Protein AF-A0A8J3M1W5-F1 (afdb_monomer)

Organism: NCBI:txid2708254

Structure (mmCIF, N/CA/C/O backbone):
data_AF-A0A8J3M1W5-F1
#
_entry.id   AF-A0A8J3M1W5-F1
#
loop_
_atom_site.group_PDB
_atom_site.id
_atom_site.type_symbol
_atom_site.label_atom_id
_atom_site.label_alt_id
_atom_site.label_comp_id
_atom_site.label_asym_id
_atom_site.label_entity_id
_atom_site.label_seq_id
_atom_site.pdbx_PDB_ins_code
_atom_site.Cartn_x
_atom_site.Cartn_y
_atom_site.Cartn_z
_atom_site.occupancy
_atom_site.B_iso_or_equiv
_atom_site.auth_seq_id
_atom_site.auth_comp_id
_atom_site.auth_asym_id
_atom_site.auth_atom_id
_atom_site.pdbx_PDB_model_num
ATOM 1 N N . MET A 1 1 ? 44.795 53.655 9.654 1.00 48.41 1 MET A N 1
ATOM 2 C CA . MET A 1 1 ? 44.807 53.900 11.111 1.00 48.41 1 MET A CA 1
ATOM 3 C C . MET A 1 1 ? 43.660 54.842 11.400 1.00 48.41 1 MET A C 1
ATOM 5 O O . MET A 1 1 ? 43.779 56.022 11.102 1.00 48.41 1 MET A O 1
ATOM 9 N N . THR A 1 2 ? 42.530 54.312 11.863 1.00 39.41 2 THR A N 1
ATOM 10 C CA . THR A 1 2 ? 41.327 55.122 12.085 1.00 39.41 2 THR A CA 1
ATOM 11 C C . THR A 1 2 ? 40.588 54.586 13.301 1.00 39.41 2 THR A C 1
ATOM 13 O O . THR A 1 2 ? 40.415 53.380 13.461 1.00 39.41 2 THR A O 1
ATOM 16 N N . SER A 1 3 ? 40.284 55.526 14.183 1.00 36.53 3 SER A N 1
ATOM 17 C CA . SER A 1 3 ? 40.051 55.392 15.613 1.00 36.53 3 SER A CA 1
ATOM 18 C C . SER A 1 3 ? 38.726 54.738 15.999 1.00 36.53 3 SER A C 1
ATOM 20 O O . SER A 1 3 ? 37.694 54.966 15.374 1.00 36.53 3 SER A O 1
ATOM 22 N N . ALA A 1 4 ? 38.760 53.994 17.108 1.00 42.44 4 ALA A N 1
ATOM 23 C CA . ALA A 1 4 ? 37.586 53.563 17.854 1.00 42.44 4 ALA A CA 1
ATOM 24 C C . ALA A 1 4 ? 37.016 54.739 18.666 1.00 42.44 4 ALA A C 1
ATOM 26 O O . ALA A 1 4 ? 37.694 55.283 19.540 1.00 42.44 4 ALA A O 1
ATOM 27 N N . THR A 1 5 ? 35.763 55.109 18.400 1.00 41.34 5 THR A N 1
ATOM 28 C CA . THR A 1 5 ? 35.029 56.123 19.167 1.00 41.34 5 THR A CA 1
ATOM 29 C C . THR A 1 5 ? 34.155 55.438 20.215 1.00 41.34 5 THR A C 1
ATOM 31 O O . THR A 1 5 ? 33.211 54.719 19.900 1.00 41.34 5 THR A O 1
ATOM 34 N N . LYS A 1 6 ? 34.504 55.667 21.480 1.00 41.91 6 LYS A N 1
ATOM 35 C CA . LYS A 1 6 ? 33.749 55.320 22.691 1.00 41.91 6 LYS A CA 1
ATOM 36 C C . LYS A 1 6 ? 32.951 56.551 23.132 1.00 41.91 6 LYS A C 1
ATOM 38 O O . LYS A 1 6 ? 33.488 57.640 22.967 1.00 41.91 6 LYS A O 1
ATOM 43 N N . LEU A 1 7 ? 31.764 56.353 23.732 1.00 37.25 7 LEU A N 1
ATOM 44 C CA . LEU A 1 7 ? 31.002 57.204 24.695 1.00 37.25 7 LEU A CA 1
ATOM 45 C C . LEU A 1 7 ? 29.480 57.164 24.384 1.00 37.25 7 LEU A C 1
ATOM 47 O O . LEU A 1 7 ? 29.110 56.944 23.237 1.00 37.25 7 LEU A O 1
ATOM 51 N N . PRO A 1 8 ? 28.576 57.484 25.332 1.00 43.03 8 PRO A N 1
ATOM 52 C CA . PRO A 1 8 ? 28.348 56.843 26.627 1.00 43.03 8 PRO A CA 1
ATOM 53 C C . PRO A 1 8 ? 26.846 56.567 26.897 1.00 43.03 8 PRO A C 1
ATOM 55 O O . PRO A 1 8 ? 25.957 56.885 26.111 1.00 43.03 8 PRO A O 1
ATOM 58 N N . SER A 1 9 ? 26.591 55.981 28.065 1.00 45.28 9 SER A N 1
ATOM 59 C CA . SER A 1 9 ? 25.298 55.674 28.680 1.00 45.28 9 SER A CA 1
ATOM 60 C C . SER A 1 9 ? 24.334 56.865 28.822 1.00 45.28 9 SER A C 1
ATOM 62 O O . SER A 1 9 ? 24.735 57.993 29.109 1.00 45.28 9 SER A O 1
ATOM 64 N N . ARG A 1 10 ? 23.025 56.577 28.750 1.00 38.00 10 ARG A N 1
ATOM 65 C CA . ARG A 1 10 ? 21.969 57.415 29.338 1.00 38.00 10 ARG A CA 1
ATOM 66 C C . ARG A 1 10 ? 21.102 56.592 30.285 1.00 38.00 10 ARG A C 1
ATOM 68 O O . ARG A 1 10 ? 20.275 55.792 29.869 1.00 38.00 10 ARG A O 1
ATOM 75 N N . VAL A 1 11 ? 21.332 56.838 31.569 1.00 45.31 11 VAL A N 1
ATOM 76 C CA . VAL A 1 11 ? 20.419 56.591 32.687 1.00 45.31 11 VAL A CA 1
ATOM 77 C C . VAL A 1 11 ? 19.507 57.811 32.812 1.00 45.31 11 VAL A C 1
ATOM 79 O O . VAL A 1 11 ? 19.981 58.929 32.637 1.00 45.31 11 VAL A O 1
ATOM 82 N N . THR A 1 12 ? 18.223 57.613 33.104 1.00 41.62 12 THR A N 1
ATOM 83 C CA . THR A 1 12 ? 17.282 58.587 33.706 1.00 41.62 12 THR A CA 1
ATOM 84 C C . THR A 1 12 ? 15.950 57.835 33.896 1.00 41.62 12 THR A C 1
ATOM 86 O O . THR A 1 12 ? 15.543 57.111 33.002 1.00 41.62 12 THR A O 1
ATOM 89 N N . ASN A 1 13 ? 15.195 57.863 34.994 1.00 33.69 13 ASN A N 1
ATOM 90 C CA . ASN A 1 13 ? 15.240 58.602 36.249 1.00 33.69 13 ASN A CA 1
ATOM 91 C C . ASN A 1 13 ? 14.454 57.790 37.297 1.00 33.69 13 ASN A C 1
ATOM 93 O O . ASN A 1 13 ? 13.237 57.662 37.174 1.00 33.69 13 ASN A O 1
ATOM 97 N N . LEU A 1 14 ? 15.117 57.286 38.340 1.00 37.56 14 LEU A N 1
ATOM 98 C CA . LEU A 1 14 ? 14.447 56.820 39.557 1.00 37.56 14 LEU A CA 1
ATOM 99 C C . LEU A 1 14 ? 14.303 58.018 40.495 1.00 37.56 14 LEU A C 1
ATOM 101 O O . LEU A 1 14 ? 15.291 58.565 40.986 1.00 37.56 14 LEU A O 1
ATOM 105 N N . ARG A 1 15 ? 13.062 58.465 40.695 1.00 37.94 15 ARG A N 1
ATOM 106 C CA . ARG A 1 15 ? 12.741 59.515 41.658 1.00 37.94 15 ARG A CA 1
ATOM 107 C C . ARG A 1 15 ? 12.630 58.929 43.066 1.00 37.94 15 ARG A C 1
ATOM 109 O O . ARG A 1 15 ? 11.764 58.108 43.329 1.00 37.94 15 ARG A O 1
ATOM 116 N N . ALA A 1 16 ? 13.486 59.491 43.918 1.00 36.69 16 ALA A N 1
ATOM 117 C CA . ALA A 1 16 ? 13.267 59.884 45.308 1.00 36.69 16 ALA A CA 1
ATOM 118 C C . ALA A 1 16 ? 13.130 58.794 46.388 1.00 36.69 16 ALA A C 1
ATOM 120 O O . ALA A 1 16 ? 12.058 58.263 46.660 1.00 36.69 16 ALA A O 1
ATOM 121 N N . LEU A 1 17 ? 14.255 58.616 47.092 1.00 36.38 17 LEU A N 1
ATOM 122 C CA . LEU A 1 17 ? 14.348 58.282 48.513 1.00 36.38 17 LEU A CA 1
ATOM 123 C C . LEU A 1 17 ? 13.489 59.233 49.366 1.00 36.38 17 LEU A C 1
ATOM 125 O O . LEU A 1 17 ? 13.599 60.453 49.235 1.00 36.38 17 LEU A O 1
ATOM 129 N N . GLY A 1 18 ? 12.751 58.667 50.318 1.00 34.72 18 GLY A N 1
ATOM 130 C CA . GLY A 1 18 ? 12.172 59.372 51.456 1.00 34.72 18 GLY A CA 1
ATOM 131 C C . GLY A 1 18 ? 12.320 58.536 52.728 1.00 34.72 18 GLY A C 1
ATOM 132 O O . GLY A 1 18 ? 11.666 57.512 52.858 1.00 34.72 18 GLY A O 1
ATOM 133 N N . ALA A 1 19 ? 13.198 59.012 53.616 1.00 37.38 19 ALA A N 1
ATOM 134 C CA . ALA A 1 19 ? 13.280 58.812 55.068 1.00 37.38 19 ALA A CA 1
ATOM 135 C C . ALA A 1 19 ? 13.323 57.388 55.674 1.00 37.38 19 ALA A C 1
ATOM 137 O O . ALA A 1 19 ? 12.377 56.609 55.665 1.00 37.38 19 ALA A O 1
ATOM 138 N N . THR A 1 20 ? 14.451 57.131 56.335 1.00 37.22 20 THR A N 1
ATOM 139 C CA . THR A 1 20 ? 14.741 56.038 57.264 1.00 37.22 20 THR A CA 1
ATOM 140 C C . THR A 1 20 ? 14.045 56.165 58.625 1.00 37.22 20 THR A C 1
ATOM 142 O O . THR A 1 20 ? 13.957 57.256 59.180 1.00 37.22 20 THR A O 1
ATOM 145 N N . ALA A 1 21 ? 13.792 54.983 59.198 1.00 36.50 21 ALA A N 1
ATOM 146 C CA . ALA A 1 21 ? 13.827 54.622 60.620 1.00 36.50 21 ALA A CA 1
ATOM 147 C C . ALA A 1 21 ? 12.593 54.914 61.494 1.00 36.50 21 ALA A C 1
ATOM 149 O O . ALA A 1 21 ? 12.471 55.945 62.145 1.00 36.50 21 ALA A O 1
ATOM 150 N N . GLY A 1 22 ? 11.769 53.874 61.630 1.00 33.75 22 GLY A N 1
ATOM 151 C CA . GLY A 1 22 ? 10.901 53.639 62.779 1.00 33.75 22 GLY A CA 1
ATOM 152 C C . GLY A 1 22 ? 10.684 52.135 62.933 1.00 33.75 22 GLY A C 1
ATOM 153 O O . GLY A 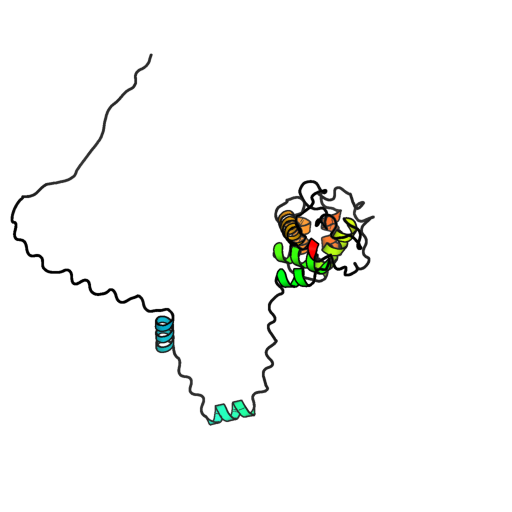1 22 ? 9.719 51.592 62.409 1.00 33.75 22 GLY A O 1
ATOM 154 N N . SER A 1 23 ? 11.625 51.441 63.573 1.00 44.50 23 SER A N 1
ATOM 155 C CA . SER A 1 23 ? 11.505 50.011 63.867 1.00 44.50 23 SER A CA 1
ATOM 156 C C . SER A 1 23 ? 10.495 49.784 64.989 1.00 44.50 23 SER A C 1
ATOM 158 O O . SER A 1 23 ? 10.731 50.236 66.104 1.00 44.50 23 SER A O 1
ATOM 160 N N . PHE A 1 24 ? 9.449 48.999 64.734 1.00 39.03 24 PHE A N 1
ATOM 161 C CA . PHE A 1 24 ? 8.885 48.096 65.735 1.00 39.03 24 PHE A CA 1
ATOM 162 C C . PHE A 1 24 ? 8.498 46.784 65.060 1.00 39.03 24 PHE A C 1
ATOM 164 O O . PHE A 1 24 ? 7.692 46.730 64.135 1.00 39.03 24 PHE A O 1
ATOM 171 N N . ILE A 1 25 ? 9.151 45.727 65.526 1.00 49.50 25 ILE A N 1
ATOM 172 C CA . ILE A 1 25 ? 8.875 44.340 65.191 1.00 49.50 25 ILE A CA 1
ATOM 173 C C . ILE A 1 25 ? 7.487 43.991 65.729 1.00 49.50 25 ILE A C 1
ATOM 175 O O . ILE A 1 25 ? 7.247 44.090 66.930 1.00 49.50 25 ILE A O 1
ATOM 179 N N . LEU A 1 26 ? 6.615 43.501 64.853 1.00 36.59 26 LEU A N 1
ATOM 180 C CA . LEU A 1 26 ? 5.549 42.580 65.228 1.00 36.59 26 LEU A CA 1
ATOM 181 C C . LE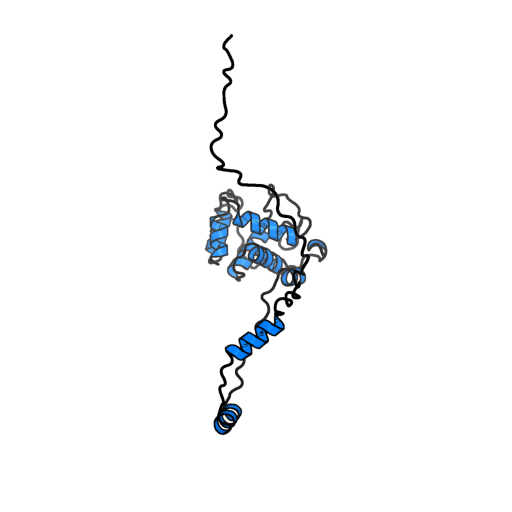U A 1 26 ? 5.470 41.495 64.154 1.00 36.59 26 LEU A C 1
ATOM 183 O O . LEU A 1 26 ? 4.819 41.629 63.122 1.00 36.59 26 LEU A O 1
ATOM 187 N N . LEU A 1 27 ? 6.214 40.419 64.414 1.00 47.16 27 LEU A N 1
ATOM 188 C CA . LEU A 1 27 ? 5.937 39.096 63.874 1.00 47.16 27 LEU A CA 1
ATOM 189 C C . LEU A 1 27 ? 4.511 38.716 64.299 1.00 47.16 27 LEU A C 1
ATOM 191 O O . LEU A 1 27 ? 4.272 38.406 65.463 1.00 47.16 27 LEU A O 1
ATOM 195 N N . GLY A 1 28 ? 3.568 38.770 63.362 1.00 38.44 28 GLY A N 1
ATOM 196 C CA . GLY A 1 28 ? 2.196 38.293 63.520 1.00 38.44 28 GLY A CA 1
ATOM 197 C C . GLY A 1 28 ? 1.849 37.459 62.296 1.00 38.44 28 GLY A C 1
ATOM 198 O O . GLY A 1 28 ? 1.937 37.951 61.177 1.00 38.44 28 GLY A O 1
ATOM 199 N N . GLY A 1 29 ? 1.583 36.172 62.512 1.00 39.62 29 GLY A N 1
ATOM 200 C CA . GLY A 1 29 ? 1.703 35.119 61.509 1.00 39.62 29 GLY A CA 1
ATOM 201 C C . GLY A 1 29 ? 0.920 35.347 60.220 1.00 39.62 29 GLY A C 1
ATOM 202 O O . GLY A 1 29 ? -0.273 35.640 60.232 1.00 39.62 29 GLY A O 1
ATOM 203 N N . ILE A 1 30 ? 1.581 35.079 59.095 1.00 45.09 30 ILE A N 1
ATOM 204 C CA . ILE A 1 30 ? 0.867 34.610 57.914 1.00 45.09 30 ILE A CA 1
ATOM 205 C C . ILE A 1 30 ? 0.291 33.261 58.334 1.00 45.09 30 ILE A C 1
ATOM 207 O O . ILE A 1 30 ? 1.024 32.279 58.458 1.00 45.09 30 ILE A O 1
ATOM 211 N N . ALA A 1 31 ? -1.008 33.224 58.625 1.00 44.81 31 ALA A N 1
ATOM 212 C CA . ALA A 1 31 ? -1.735 31.974 58.621 1.00 44.81 31 ALA A CA 1
ATOM 213 C C . ALA A 1 31 ? -1.544 31.393 57.217 1.00 44.81 31 ALA A C 1
ATOM 215 O O . ALA A 1 31 ? -2.158 31.852 56.254 1.00 44.81 31 ALA A O 1
ATOM 216 N N . MET A 1 32 ? -0.633 30.428 57.084 1.00 45.50 32 MET A N 1
ATOM 217 C CA . MET A 1 32 ? -0.686 29.495 55.974 1.00 45.50 32 MET A CA 1
ATOM 218 C C . MET A 1 32 ? -1.990 28.736 56.162 1.00 45.50 32 MET A C 1
ATOM 220 O O . MET A 1 32 ? -2.042 27.720 56.851 1.00 45.50 32 MET A O 1
ATOM 224 N N . TYR A 1 33 ? -3.073 29.284 55.613 1.00 53.97 33 TYR A N 1
ATOM 225 C CA . TYR A 1 33 ? -4.248 28.486 55.343 1.00 53.97 33 TYR A CA 1
ATOM 226 C C . TYR A 1 33 ? -3.743 27.307 54.512 1.00 53.97 33 TYR A C 1
ATOM 228 O O . TYR A 1 33 ? -3.038 27.551 53.525 1.00 53.97 33 TYR A O 1
ATOM 236 N N . PRO A 1 34 ? -4.011 26.048 54.901 1.00 49.22 34 PRO A N 1
ATOM 237 C CA . PRO A 1 34 ? -3.783 24.958 53.977 1.00 49.22 34 PRO A CA 1
ATOM 238 C C . PRO A 1 34 ? -4.573 25.327 52.727 1.00 49.22 34 PRO A C 1
ATOM 240 O O . PRO A 1 34 ? -5.797 25.460 52.785 1.00 49.22 34 PRO A O 1
ATOM 243 N N . LEU A 1 35 ? -3.869 25.596 51.624 1.00 54.06 35 LEU A N 1
ATOM 244 C CA . LEU A 1 35 ? -4.516 25.685 50.330 1.00 54.06 35 LEU A CA 1
ATOM 245 C C . LEU A 1 35 ? -5.161 24.312 50.178 1.00 54.06 35 LEU A C 1
ATOM 247 O O . LEU A 1 35 ? -4.443 23.312 50.090 1.00 54.06 35 LEU A O 1
ATOM 251 N N . ALA A 1 36 ? -6.489 24.250 50.306 1.00 67.12 36 ALA A N 1
ATOM 252 C CA . ALA A 1 36 ? -7.207 23.005 50.118 1.00 67.12 36 ALA A CA 1
ATOM 253 C C . ALA A 1 36 ? -6.722 22.428 48.789 1.00 67.12 36 ALA A C 1
ATOM 255 O O . ALA A 1 36 ? -6.594 23.169 47.806 1.00 67.12 36 ALA A O 1
ATOM 256 N N . ALA A 1 37 ? -6.350 21.145 48.793 1.00 70.00 37 ALA A N 1
ATOM 257 C CA . ALA A 1 37 ? -5.924 20.490 47.569 1.00 70.00 37 ALA A CA 1
ATOM 258 C C . ALA A 1 37 ? -6.988 20.769 46.495 1.00 70.00 37 ALA A C 1
ATOM 260 O O . ALA A 1 37 ? -8.181 20.740 46.821 1.00 70.00 37 ALA A O 1
ATOM 261 N N . PRO A 1 38 ? -6.591 21.102 45.252 1.00 69.56 38 PRO A N 1
ATOM 262 C CA . PRO A 1 38 ? -7.570 21.322 44.201 1.00 69.56 38 PRO A CA 1
ATOM 263 C C . PRO A 1 38 ? -8.473 20.085 44.128 1.00 69.56 38 PRO A C 1
ATOM 265 O O . PRO A 1 38 ? -7.952 18.969 44.250 1.00 69.56 38 PRO A O 1
ATOM 268 N N . PRO A 1 39 ? -9.798 20.268 43.973 1.00 76.62 39 PRO A N 1
ATOM 269 C CA . PRO A 1 39 ? -10.739 19.161 44.016 1.00 76.62 39 PRO A CA 1
ATOM 270 C C . PRO A 1 39 ? -10.286 18.094 43.028 1.00 76.62 39 PRO A C 1
ATOM 272 O O . PRO A 1 39 ? -9.901 18.392 41.893 1.00 76.62 39 PRO A O 1
ATOM 275 N N . SER A 1 40 ? -10.282 16.846 43.469 1.00 81.50 40 SER A N 1
ATOM 276 C CA . SER A 1 40 ? -9.928 15.713 42.635 1.00 81.50 40 SER A CA 1
ATOM 277 C C . SER A 1 40 ? -10.874 15.613 41.439 1.00 81.50 40 SER A C 1
ATOM 279 O O . SER A 1 40 ? -12.006 16.096 41.445 1.00 81.50 40 SER A O 1
ATOM 281 N N . LEU A 1 41 ? -10.441 14.912 40.395 1.00 68.25 41 LEU A N 1
ATOM 282 C CA . LEU A 1 41 ? -11.257 14.686 39.200 1.00 68.25 41 LEU A CA 1
ATOM 283 C C . LEU A 1 41 ? -12.564 13.927 39.521 1.00 68.25 41 LEU A C 1
ATOM 285 O O . LEU A 1 41 ? -13.531 13.995 38.770 1.00 68.25 41 LEU A O 1
ATOM 289 N N . ALA A 1 42 ? -12.612 13.181 40.629 1.00 79.62 42 ALA A N 1
ATOM 290 C CA . ALA A 1 42 ? -13.837 12.559 41.126 1.00 79.62 42 ALA A CA 1
ATOM 291 C C . ALA A 1 42 ? -14.788 13.589 41.755 1.00 79.62 42 ALA A C 1
ATOM 293 O O . ALA A 1 42 ? -15.970 13.586 41.428 1.00 79.62 42 ALA A O 1
ATOM 294 N N . GLU A 1 43 ? -14.269 14.500 42.578 1.00 82.25 43 GLU A N 1
ATOM 295 C CA . GLU A 1 43 ? -15.051 15.572 43.208 1.00 82.25 43 GLU A CA 1
ATOM 296 C C . GLU A 1 43 ? -15.580 16.563 42.168 1.00 82.25 43 GLU A C 1
ATOM 298 O O . GLU A 1 43 ? -16.770 16.855 42.159 1.00 82.25 43 GLU A O 1
ATOM 303 N N . GLN A 1 44 ? -14.750 16.970 41.203 1.00 77.06 44 GLN A N 1
ATOM 304 C CA . GLN A 1 44 ? -15.183 17.831 40.096 1.00 77.06 44 GLN A CA 1
ATOM 305 C C . GLN A 1 44 ? -16.292 17.181 39.256 1.00 77.06 44 GLN A C 1
ATOM 307 O O . GLN A 1 44 ? -17.217 17.858 38.816 1.00 77.06 44 GLN A O 1
ATOM 312 N N . ARG A 1 45 ? -16.230 15.859 39.039 1.00 72.56 45 ARG A N 1
ATOM 313 C CA . ARG A 1 45 ? -17.283 15.118 38.324 1.00 72.56 45 ARG A CA 1
ATOM 314 C C . ARG A 1 45 ? -18.559 14.992 39.141 1.00 72.56 45 ARG A C 1
ATOM 316 O O . ARG A 1 45 ? -19.632 15.107 38.563 1.00 72.56 45 ARG A O 1
ATOM 323 N N . ALA A 1 46 ? -18.453 14.752 40.445 1.00 81.19 46 ALA A N 1
ATOM 324 C CA . ALA A 1 46 ? -19.609 14.686 41.332 1.00 81.19 46 ALA A CA 1
ATOM 325 C C . ALA A 1 46 ? -20.315 16.045 41.421 1.00 81.19 46 ALA A C 1
ATOM 327 O O . ALA A 1 46 ? -21.538 16.103 41.356 1.00 81.19 46 ALA A O 1
ATOM 328 N N . GLU A 1 47 ? -19.553 17.135 41.489 1.00 83.25 47 GLU A N 1
ATOM 329 C CA . GLU A 1 47 ? -20.091 18.492 41.536 1.00 83.25 47 GLU A CA 1
ATOM 330 C C . GLU A 1 47 ? -20.686 18.926 40.194 1.00 83.25 47 GLU A C 1
ATOM 332 O O . GLU A 1 47 ? -21.791 19.458 40.159 1.00 83.25 47 GLU A O 1
ATOM 337 N N . TYR A 1 48 ? -20.030 18.605 39.076 1.00 76.25 48 TYR A N 1
ATOM 338 C CA . TYR A 1 48 ? -20.605 18.802 37.745 1.00 76.25 48 TYR A CA 1
ATOM 339 C C . TYR A 1 48 ? -21.892 17.983 37.565 1.00 76.25 48 TYR A C 1
ATOM 341 O O . TYR A 1 48 ? -22.901 18.500 37.092 1.00 76.25 48 TYR A O 1
ATOM 349 N N . ALA A 1 49 ? -21.898 16.717 37.987 1.00 79.19 49 ALA A N 1
ATOM 350 C CA . ALA A 1 49 ? -23.098 15.891 37.954 1.00 79.19 49 ALA A CA 1
ATOM 351 C C . ALA A 1 49 ? -24.201 16.472 38.844 1.00 79.19 49 ALA A C 1
ATOM 353 O O . ALA A 1 49 ? -25.337 16.506 38.409 1.00 79.19 49 ALA A O 1
ATOM 354 N N . ALA A 1 50 ? -23.897 16.986 40.035 1.00 81.62 50 ALA A N 1
ATOM 355 C CA . ALA A 1 50 ? -24.892 17.618 40.900 1.00 81.62 50 ALA A CA 1
ATOM 356 C C . ALA A 1 50 ? -25.432 18.937 40.319 1.00 81.62 50 ALA A C 1
ATOM 358 O O . ALA A 1 50 ? -26.616 19.231 40.452 1.00 81.62 50 ALA A O 1
ATOM 359 N N . GLN A 1 51 ? -24.577 19.725 39.664 1.00 82.38 51 GLN A N 1
ATOM 360 C CA . GLN A 1 51 ? -24.931 21.033 39.112 1.00 82.38 51 GLN A CA 1
ATOM 361 C C . GLN A 1 51 ? -25.719 20.938 37.798 1.00 82.38 51 GLN A C 1
ATOM 363 O O . GLN A 1 51 ? -26.560 21.794 37.527 1.00 82.38 51 GLN A O 1
ATOM 368 N N . TYR A 1 52 ? -25.455 19.911 36.988 1.00 80.06 52 TYR A N 1
ATOM 369 C CA . TYR A 1 52 ? -26.080 19.714 35.676 1.00 80.06 52 TYR A CA 1
ATOM 370 C C . TYR A 1 52 ? -26.940 18.448 35.598 1.00 80.06 52 TYR A C 1
ATOM 372 O O . TYR A 1 52 ? -27.407 18.101 34.510 1.00 80.06 52 TYR A O 1
ATOM 380 N N . ALA A 1 53 ? -27.169 17.760 36.722 1.00 78.00 53 ALA A N 1
ATOM 381 C CA . ALA A 1 53 ? -28.139 16.676 36.792 1.00 78.00 53 ALA A CA 1
ATOM 382 C C . ALA A 1 53 ? -29.503 17.225 36.397 1.00 78.00 53 ALA A C 1
ATOM 384 O O . ALA A 1 53 ? -30.025 18.170 36.987 1.00 78.00 53 ALA A O 1
ATOM 385 N N . GLN A 1 54 ? -30.074 16.611 35.372 1.00 74.38 54 GLN A N 1
ATOM 386 C CA . GLN A 1 54 ? -31.459 16.817 35.010 1.00 74.38 54 GLN A CA 1
ATOM 387 C C . GLN A 1 54 ? -32.222 15.590 35.476 1.00 74.38 54 GLN A C 1
ATOM 389 O O . GLN A 1 54 ? -31.974 14.480 35.001 1.00 74.38 54 GLN A O 1
ATOM 394 N N . ASP A 1 55 ? -33.146 15.797 36.407 1.00 71.94 55 ASP A N 1
ATOM 395 C CA . ASP A 1 55 ? -34.046 14.741 36.838 1.00 71.94 55 ASP A CA 1
ATOM 396 C C . ASP A 1 55 ? -35.159 14.580 35.803 1.00 71.94 55 ASP A C 1
ATOM 398 O O . ASP A 1 55 ? -36.011 15.451 35.618 1.00 71.94 55 ASP A O 1
ATOM 402 N N . PHE A 1 56 ? -35.152 13.437 35.122 1.00 66.56 56 PHE A N 1
ATOM 403 C CA . PHE A 1 56 ? -36.243 13.013 34.257 1.00 66.56 56 PHE A CA 1
ATOM 404 C C . PHE A 1 56 ? -36.927 11.796 34.877 1.00 66.56 56 PHE A C 1
ATOM 406 O O . PHE A 1 56 ? -36.465 10.661 34.757 1.00 66.56 56 PHE A O 1
ATOM 413 N N . ALA A 1 57 ? -38.041 12.035 35.566 1.00 72.00 57 ALA A N 1
ATOM 414 C CA . ALA A 1 57 ? -38.860 10.966 36.117 1.00 72.00 57 ALA A CA 1
ATOM 415 C C . ALA A 1 57 ? -39.794 10.417 35.030 1.00 72.00 57 ALA A C 1
ATOM 417 O O . ALA A 1 57 ? -40.776 11.058 34.654 1.00 72.00 57 ALA A O 1
ATOM 418 N N . VAL A 1 58 ? -39.510 9.209 34.541 1.00 68.88 58 VAL A N 1
ATOM 419 C CA . VAL A 1 58 ? -40.454 8.470 33.694 1.00 68.88 58 VAL A CA 1
ATOM 420 C C . VAL A 1 58 ? -41.573 7.937 34.594 1.00 68.88 58 VAL A C 1
ATOM 422 O O . VAL A 1 58 ? -41.280 7.176 35.519 1.00 68.88 58 VAL A O 1
ATOM 425 N N . PRO A 1 59 ? -42.853 8.278 34.354 1.00 80.88 59 PRO A N 1
ATOM 426 C CA . PRO A 1 59 ? -43.948 7.701 35.124 1.00 80.88 59 PRO A CA 1
ATOM 427 C C . PRO A 1 59 ? -43.901 6.172 35.040 1.00 80.88 59 PRO A C 1
ATOM 429 O O . PRO A 1 59 ? -43.720 5.627 33.951 1.00 80.88 59 PRO A O 1
ATOM 432 N N . ALA A 1 60 ? -44.106 5.471 36.157 1.00 72.31 60 ALA A N 1
ATOM 433 C CA . ALA A 1 60 ? -43.962 4.011 36.224 1.00 72.31 60 ALA A CA 1
ATOM 434 C C . ALA A 1 60 ? -44.784 3.262 35.153 1.00 72.31 60 ALA A C 1
ATOM 436 O O . ALA A 1 60 ? -44.332 2.252 34.621 1.00 72.31 60 ALA A O 1
ATOM 437 N N . ALA A 1 61 ? -45.944 3.801 34.763 1.00 69.94 61 ALA A N 1
ATOM 438 C CA . ALA A 1 61 ? -46.763 3.275 33.671 1.00 69.94 61 ALA A CA 1
ATOM 439 C C . ALA A 1 61 ? -46.077 3.359 32.291 1.00 69.94 61 ALA A C 1
ATOM 441 O O . ALA A 1 61 ? -46.190 2.435 31.490 1.00 69.94 61 ALA A O 1
ATOM 442 N N . HIS A 1 62 ? -45.320 4.427 32.023 1.00 62.94 62 HIS A N 1
ATOM 443 C CA . HIS A 1 62 ? -44.549 4.591 30.787 1.00 62.94 62 HIS A CA 1
ATOM 444 C C . HIS A 1 62 ? -43.276 3.739 30.800 1.00 62.94 62 HIS A C 1
ATOM 446 O O . HIS A 1 62 ? -42.920 3.180 29.768 1.00 62.94 62 HIS A O 1
ATOM 452 N N . ALA A 1 63 ? -42.629 3.570 31.959 1.00 64.12 63 ALA A N 1
ATOM 453 C CA . ALA A 1 63 ? -41.491 2.661 32.108 1.00 64.12 63 ALA A CA 1
ATOM 454 C C . ALA A 1 63 ? -41.909 1.190 31.921 1.00 64.12 63 ALA A C 1
ATOM 456 O O . ALA A 1 63 ? -41.228 0.442 31.226 1.00 64.12 63 ALA A O 1
ATOM 457 N N . ALA A 1 64 ? -43.064 0.793 32.467 1.00 64.88 64 ALA A N 1
ATOM 458 C CA . ALA A 1 64 ? -43.639 -0.538 32.275 1.00 64.88 64 ALA A CA 1
ATOM 459 C C . ALA A 1 64 ? -44.084 -0.774 30.818 1.00 64.88 64 ALA A C 1
ATOM 461 O O . ALA A 1 64 ? -43.798 -1.824 30.249 1.00 64.88 64 ALA A O 1
ATOM 462 N N . SER A 1 65 ? -44.711 0.227 30.189 1.00 63.38 65 SER A N 1
ATOM 463 C CA . SER A 1 65 ? -45.063 0.224 28.760 1.00 63.38 65 SER A CA 1
ATOM 464 C C . SER A 1 65 ? -43.828 0.112 27.860 1.00 63.38 65 SER A C 1
ATOM 466 O O . SER A 1 65 ? -43.827 -0.655 26.898 1.00 63.38 65 SER A O 1
ATOM 468 N N . ALA A 1 66 ? -42.762 0.856 28.168 1.00 59.97 66 ALA A N 1
ATOM 469 C CA . ALA A 1 66 ? -41.504 0.802 27.436 1.00 59.97 66 ALA A CA 1
ATOM 470 C C . ALA A 1 66 ? -40.815 -0.555 27.628 1.00 59.97 66 ALA A C 1
ATOM 472 O O . ALA A 1 66 ? -40.443 -1.176 26.642 1.00 59.97 66 ALA A O 1
ATOM 473 N N . ALA A 1 67 ? -40.716 -1.080 28.850 1.00 59.66 67 ALA A N 1
ATOM 474 C CA . ALA A 1 67 ? -40.124 -2.396 29.099 1.00 59.66 67 ALA A CA 1
ATOM 475 C C . ALA A 1 67 ? -40.884 -3.538 28.395 1.00 59.66 67 ALA A C 1
ATOM 477 O O . ALA A 1 67 ? -40.262 -4.496 27.947 1.00 59.66 67 ALA A O 1
ATOM 478 N N . ALA A 1 68 ? -42.208 -3.415 28.246 1.00 61.66 68 ALA A N 1
ATOM 479 C CA . ALA A 1 68 ? -43.039 -4.391 27.541 1.00 61.66 68 ALA A CA 1
ATOM 480 C C . ALA A 1 68 ? -43.004 -4.258 26.003 1.00 61.66 68 ALA A C 1
ATOM 482 O O . ALA A 1 68 ? -43.352 -5.211 25.310 1.00 61.66 68 ALA A O 1
ATOM 483 N N . THR A 1 69 ? -42.589 -3.101 25.469 1.00 57.97 69 THR A N 1
ATOM 484 C CA . THR A 1 69 ? -42.683 -2.773 24.027 1.00 57.97 69 THR A CA 1
ATOM 485 C C . THR A 1 69 ? -41.335 -2.419 23.393 1.00 57.97 69 THR A C 1
ATOM 487 O O . THR A 1 69 ? -41.280 -2.130 22.204 1.00 57.97 69 THR A O 1
ATOM 490 N N . THR A 1 70 ? -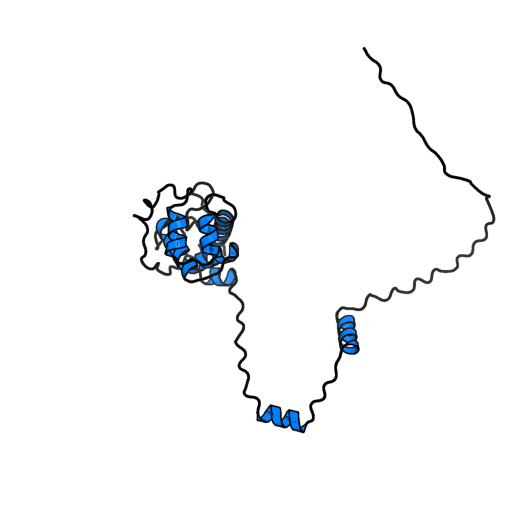40.229 -2.425 24.142 1.00 52.09 70 THR A N 1
ATOM 491 C CA . THR A 1 70 ? -38.903 -2.124 23.585 1.00 52.09 70 THR A CA 1
ATOM 492 C C . THR A 1 70 ? -38.380 -3.370 22.872 1.00 52.09 70 THR A C 1
ATOM 494 O O . THR A 1 70 ? -37.983 -4.318 23.555 1.00 52.09 70 THR A O 1
ATOM 497 N N . PRO A 1 71 ? -38.348 -3.422 21.524 1.00 61.53 71 PRO A N 1
ATOM 498 C CA . PRO A 1 71 ? -37.555 -4.441 20.857 1.00 61.53 71 PRO A CA 1
ATOM 499 C C . PRO A 1 71 ? -36.108 -4.264 21.315 1.00 61.53 71 PRO A C 1
ATOM 501 O O . PRO A 1 71 ? -35.631 -3.134 21.435 1.00 61.53 71 PRO A O 1
ATOM 504 N N . ALA A 1 72 ? -35.411 -5.364 21.596 1.00 66.69 72 ALA A N 1
ATOM 505 C CA . ALA A 1 72 ? -33.989 -5.304 21.891 1.00 66.69 72 ALA A CA 1
ATOM 506 C C . ALA A 1 72 ? -33.294 -4.562 20.740 1.00 66.69 72 ALA A C 1
ATOM 508 O O . ALA A 1 72 ? -33.234 -5.066 19.619 1.00 66.69 72 ALA A O 1
ATOM 509 N N . ILE A 1 73 ? -32.816 -3.342 20.996 1.00 64.12 73 ILE A N 1
ATOM 510 C CA . ILE A 1 73 ? -31.994 -2.629 20.025 1.00 64.12 73 ILE A CA 1
ATOM 511 C C . ILE A 1 73 ? -30.679 -3.397 19.973 1.00 64.12 73 ILE A C 1
ATOM 513 O O . ILE A 1 73 ? -29.847 -3.277 20.875 1.00 64.12 73 ILE A O 1
ATOM 517 N N . ALA A 1 74 ? -30.514 -4.212 18.933 1.00 62.34 74 ALA A N 1
ATOM 518 C CA . ALA A 1 74 ? -29.220 -4.752 18.569 1.00 62.34 74 ALA A CA 1
ATOM 519 C C . ALA A 1 74 ? -28.333 -3.554 18.227 1.00 62.34 74 ALA A C 1
ATOM 521 O O . ALA A 1 74 ? -28.509 -2.904 17.199 1.00 62.34 74 ALA A O 1
ATOM 522 N N . ARG A 1 75 ? -27.435 -3.195 19.144 1.00 62.59 75 ARG A N 1
ATOM 523 C CA . ARG A 1 75 ? -26.337 -2.303 18.794 1.00 62.59 75 ARG A CA 1
ATOM 524 C C . ARG A 1 75 ? -25.331 -3.132 18.024 1.00 62.59 75 ARG A C 1
ATOM 526 O O . ARG A 1 75 ? -24.969 -4.215 18.485 1.00 62.59 75 ARG A O 1
ATOM 533 N N . ASP A 1 76 ? -24.890 -2.617 16.885 1.00 67.31 76 ASP A N 1
ATOM 534 C CA . ASP A 1 76 ? -23.789 -3.230 16.161 1.00 67.31 76 ASP A CA 1
ATOM 535 C C . ASP A 1 76 ? -22.598 -3.379 17.107 1.00 67.31 76 ASP A C 1
ATOM 537 O O . ASP A 1 76 ? -22.279 -2.483 17.900 1.00 67.31 76 ASP A O 1
ATOM 541 N N . ALA A 1 77 ? -21.963 -4.546 17.062 1.00 58.94 77 ALA A N 1
ATOM 542 C CA . ALA A 1 77 ? -20.738 -4.762 17.800 1.00 58.94 77 ALA A CA 1
ATOM 543 C C . ALA A 1 77 ? -19.668 -3.827 17.221 1.00 58.94 77 ALA A C 1
ATOM 545 O O . ALA A 1 77 ? -19.195 -4.021 16.102 1.00 58.94 77 ALA A O 1
ATOM 546 N N . PHE A 1 78 ? -19.276 -2.807 17.982 1.00 49.25 78 PHE A N 1
ATOM 547 C CA . PHE A 1 78 ? -18.093 -2.021 17.659 1.00 49.25 78 PHE A CA 1
ATOM 548 C C . PHE A 1 78 ? -16.861 -2.882 17.955 1.00 49.25 78 PHE A C 1
ATOM 550 O O . PHE A 1 78 ? -16.438 -3.013 19.103 1.00 49.25 78 PHE A O 1
ATOM 557 N N . GLY A 1 79 ? -16.314 -3.521 16.922 1.00 58.81 79 GLY A N 1
ATOM 558 C CA . GLY A 1 79 ? -14.989 -4.132 16.986 1.00 58.81 79 GLY A CA 1
ATOM 559 C C . GLY A 1 79 ? -13.909 -3.050 16.989 1.00 58.81 79 GLY A C 1
ATOM 560 O O . GLY A 1 79 ? -14.065 -2.016 16.338 1.00 58.81 79 GLY A O 1
ATOM 561 N N . SER A 1 80 ? -12.804 -3.269 17.707 1.00 67.44 80 SER A N 1
ATOM 562 C CA . SER A 1 80 ? -11.635 -2.397 17.566 1.00 67.44 80 SER A CA 1
ATOM 563 C C . SER A 1 80 ? -11.145 -2.453 16.122 1.00 67.44 80 SER A C 1
ATOM 565 O O . SER A 1 80 ? -10.932 -3.552 15.601 1.00 67.44 80 SER A O 1
ATOM 567 N N . THR A 1 81 ? -10.918 -1.299 15.492 1.00 71.50 81 THR A N 1
ATOM 568 C CA . THR A 1 81 ? -10.199 -1.248 14.215 1.00 71.50 81 THR A CA 1
ATOM 569 C C . THR A 1 81 ? -8.879 -2.011 14.368 1.00 71.50 81 THR A C 1
ATOM 571 O O . THR A 1 81 ? -8.143 -1.717 15.315 1.00 71.50 81 THR A O 1
ATOM 574 N N . PRO A 1 82 ? -8.579 -2.992 13.496 1.00 81.50 82 PRO A N 1
ATOM 575 C CA . PRO A 1 82 ? -7.328 -3.736 13.555 1.00 81.50 82 PRO A CA 1
ATOM 576 C C . PRO A 1 82 ? -6.123 -2.794 13.627 1.00 81.50 82 PRO A C 1
ATOM 578 O O . PRO A 1 82 ? -5.966 -1.901 12.794 1.00 81.50 82 PRO A O 1
ATOM 581 N N . GLY A 1 83 ? -5.298 -2.980 14.656 1.00 89.12 83 GLY A N 1
ATOM 582 C CA . GLY A 1 83 ? -4.049 -2.245 14.832 1.00 89.12 83 GLY A CA 1
ATOM 583 C C . GLY A 1 83 ? -2.865 -2.993 14.218 1.00 89.12 83 GLY A C 1
ATOM 584 O O . GLY A 1 83 ? -3.031 -4.102 13.704 1.00 89.12 83 GLY A O 1
ATOM 585 N N . PRO A 1 84 ? -1.643 -2.441 14.322 1.00 94.44 84 PRO A N 1
ATOM 586 C CA . PRO A 1 84 ? -0.461 -3.087 13.770 1.00 94.44 84 PRO A CA 1
ATOM 587 C C . PRO A 1 84 ? -0.248 -4.515 14.276 1.00 94.44 84 PRO A C 1
ATOM 589 O O . PRO A 1 84 ? 0.015 -5.414 13.486 1.00 94.44 84 PRO A O 1
ATOM 592 N N . GLU A 1 85 ? -0.447 -4.747 15.575 1.00 94.62 85 GLU A N 1
ATOM 593 C CA . GLU A 1 85 ? -0.283 -6.073 16.184 1.00 94.62 85 GLU A CA 1
ATOM 594 C C . GLU A 1 85 ? -1.255 -7.112 15.607 1.00 94.62 85 GLU A C 1
ATOM 596 O O . GLU A 1 85 ? -0.899 -8.278 15.478 1.00 94.62 85 GLU A O 1
ATOM 601 N N . THR A 1 86 ? -2.462 -6.701 15.196 1.00 94.81 86 THR A N 1
ATOM 602 C CA . THR A 1 86 ? -3.426 -7.600 14.545 1.00 94.81 86 THR A CA 1
ATOM 603 C C . THR A 1 86 ? -2.906 -8.078 13.192 1.00 94.81 86 THR A C 1
ATOM 605 O O . THR A 1 86 ? -2.998 -9.262 12.880 1.00 94.81 86 THR A O 1
ATOM 608 N N . PHE A 1 87 ? -2.330 -7.176 12.395 1.00 96.19 87 PHE A N 1
ATOM 609 C CA . PHE A 1 87 ? -1.774 -7.523 11.088 1.00 96.19 87 PHE A CA 1
ATOM 610 C C . PHE A 1 87 ? -0.460 -8.303 11.207 1.00 96.19 87 PHE A C 1
ATOM 612 O O . PHE A 1 87 ? -0.258 -9.274 10.484 1.00 96.19 87 PHE A O 1
ATOM 619 N N . ILE A 1 88 ? 0.396 -7.951 12.169 1.00 96.50 88 ILE A N 1
ATOM 620 C CA . ILE A 1 88 ? 1.622 -8.705 12.466 1.00 96.50 88 ILE A CA 1
ATOM 621 C C . ILE A 1 88 ? 1.286 -10.138 12.897 1.00 96.50 88 ILE A C 1
ATOM 623 O O . ILE A 1 88 ? 1.920 -11.078 12.427 1.00 96.50 88 ILE A O 1
ATOM 627 N N . ALA A 1 89 ? 0.267 -10.322 13.743 1.00 94.81 89 ALA A N 1
ATOM 628 C CA . ALA A 1 89 ? -0.187 -11.647 14.157 1.00 94.81 89 ALA A CA 1
ATOM 629 C C . ALA A 1 89 ? -0.783 -12.467 12.997 1.00 94.81 89 ALA A C 1
ATOM 631 O O . ALA A 1 89 ? -0.654 -13.690 12.997 1.00 94.81 89 ALA A O 1
ATOM 632 N N . GLY A 1 90 ? -1.416 -11.813 12.013 1.00 95.69 90 GLY A N 1
ATOM 633 C CA . GLY A 1 90 ? -1.886 -12.462 10.782 1.00 95.69 90 GLY A CA 1
ATOM 634 C C . GLY A 1 90 ? -0.734 -12.937 9.891 1.00 95.69 90 GLY A C 1
ATOM 635 O O . GLY A 1 90 ? -0.757 -14.052 9.372 1.00 95.69 90 GLY A O 1
ATOM 636 N N . GLY A 1 91 ? 0.322 -12.128 9.779 1.00 96.06 91 GLY A N 1
ATOM 637 C CA . GLY A 1 91 ? 1.616 -12.568 9.262 1.00 96.06 91 GLY A CA 1
ATOM 638 C C . GLY A 1 91 ? 1.680 -12.813 7.749 1.00 96.06 91 GLY A C 1
ATOM 639 O O . GLY A 1 91 ? 2.643 -13.420 7.273 1.00 96.06 91 GLY A O 1
ATOM 640 N N . THR A 1 92 ? 0.686 -12.363 6.978 1.00 97.38 92 THR A N 1
ATOM 641 C CA . THR A 1 92 ? 0.617 -12.576 5.520 1.00 97.38 92 THR A CA 1
ATOM 642 C C . THR A 1 92 ? 1.107 -11.376 4.706 1.00 97.38 92 THR A C 1
ATOM 644 O O . THR A 1 92 ? 1.204 -10.254 5.208 1.00 97.38 92 THR A O 1
ATOM 647 N N . ASN A 1 93 ? 1.358 -11.582 3.412 1.00 97.00 93 ASN A N 1
ATOM 648 C CA . ASN A 1 93 ? 1.575 -10.507 2.435 1.00 9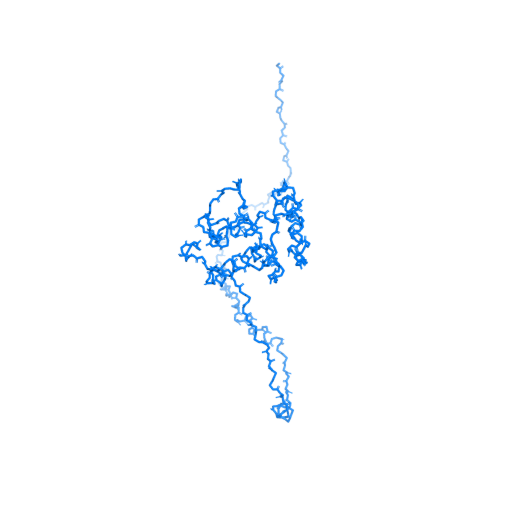7.00 93 ASN A CA 1
ATOM 649 C C . ASN A 1 93 ? 0.411 -9.501 2.387 1.00 97.00 93 ASN A C 1
ATOM 651 O O . ASN A 1 93 ? 0.632 -8.294 2.269 1.00 97.00 93 ASN A O 1
ATOM 655 N N . HIS A 1 94 ? -0.829 -9.977 2.521 1.00 97.69 94 HIS A N 1
ATOM 656 C CA . HIS A 1 94 ? -2.001 -9.106 2.610 1.00 97.69 94 HIS A CA 1
ATOM 657 C C . HIS A 1 94 ? -1.992 -8.286 3.900 1.00 97.69 94 HIS A C 1
ATOM 659 O O . HIS A 1 94 ? -2.331 -7.107 3.871 1.00 97.69 94 HIS A O 1
ATOM 665 N N . ASP A 1 95 ? -1.586 -8.864 5.027 1.00 98.00 95 ASP A N 1
ATOM 666 C CA . ASP A 1 95 ? -1.497 -8.126 6.289 1.00 98.00 95 ASP A CA 1
ATOM 667 C C . ASP A 1 95 ? -0.355 -7.106 6.279 1.00 98.00 95 ASP A C 1
ATOM 669 O O . ASP A 1 95 ? -0.526 -5.988 6.764 1.00 98.00 95 ASP A O 1
ATOM 673 N N . TRP A 1 96 ? 0.763 -7.423 5.622 1.00 97.81 96 TRP A N 1
ATOM 674 C CA . TRP A 1 96 ? 1.819 -6.448 5.360 1.00 97.81 96 TRP A CA 1
ATOM 675 C C . TRP A 1 96 ? 1.319 -5.270 4.514 1.00 97.81 96 TRP A C 1
ATOM 677 O O . TRP A 1 96 ? 1.575 -4.112 4.844 1.00 97.81 96 TRP A O 1
ATOM 687 N N . ALA A 1 97 ? 0.542 -5.538 3.459 1.00 98.00 97 ALA A N 1
ATOM 688 C CA . ALA A 1 97 ? -0.065 -4.482 2.653 1.00 98.00 97 ALA A CA 1
ATOM 689 C C . ALA A 1 97 ? -0.987 -3.580 3.493 1.00 98.00 97 ALA A C 1
ATOM 691 O O . ALA A 1 97 ? -0.932 -2.355 3.380 1.00 98.00 97 ALA A O 1
ATOM 692 N N . LYS A 1 98 ? -1.785 -4.169 4.392 1.00 98.50 98 LYS A N 1
ATOM 693 C CA . LYS A 1 98 ? -2.636 -3.416 5.327 1.00 98.50 98 LYS A CA 1
ATOM 694 C C . LYS A 1 98 ? -1.816 -2.578 6.312 1.00 98.50 98 LYS A C 1
ATOM 696 O O . LYS A 1 98 ? -2.228 -1.462 6.609 1.00 98.50 98 LYS A O 1
ATOM 701 N N . LEU A 1 99 ? -0.653 -3.053 6.773 1.00 97.81 99 LEU A N 1
ATOM 702 C CA . LEU A 1 99 ? 0.262 -2.256 7.605 1.00 97.81 99 LEU A CA 1
ATOM 703 C C . LEU A 1 99 ? 0.783 -1.022 6.872 1.00 97.81 99 LEU A C 1
ATOM 705 O O . LEU A 1 99 ? 0.804 0.056 7.458 1.00 97.81 99 LEU A O 1
ATOM 709 N N . VAL A 1 100 ? 1.169 -1.155 5.599 1.00 97.81 100 VAL A N 1
ATOM 710 C CA . VAL A 1 100 ? 1.601 -0.003 4.790 1.00 97.81 100 VAL A CA 1
ATOM 711 C C . VAL A 1 100 ? 0.488 1.041 4.710 1.00 97.81 100 VAL A C 1
ATOM 713 O O . VAL A 1 100 ? 0.737 2.215 4.976 1.00 97.81 100 VAL A O 1
ATOM 716 N N . LEU A 1 101 ? -0.742 0.617 4.401 1.00 98.44 101 LEU A N 1
ATOM 717 C CA . LEU A 1 101 ? -1.906 1.509 4.329 1.00 98.44 101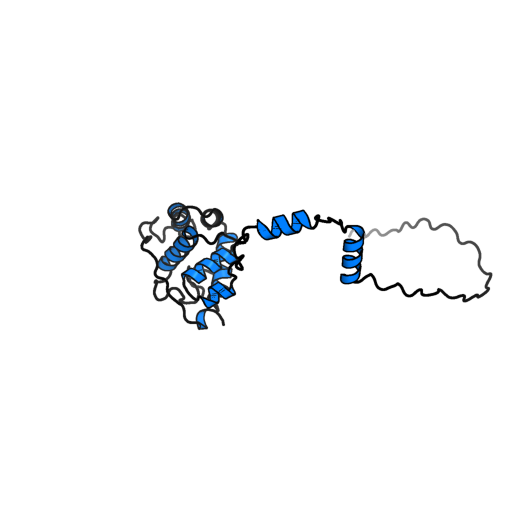 LEU A CA 1
ATOM 718 C C . LEU A 1 101 ? -2.201 2.163 5.682 1.00 98.44 101 LEU A C 1
ATOM 720 O O . LEU A 1 101 ? -2.385 3.377 5.750 1.00 98.44 101 LEU A O 1
ATOM 724 N N . LEU A 1 102 ? -2.170 1.376 6.761 1.00 98.00 102 LEU A N 1
ATOM 725 C CA . LEU A 1 102 ? -2.372 1.857 8.123 1.00 98.00 102 LEU A CA 1
ATOM 726 C C . LEU A 1 102 ? -1.334 2.924 8.498 1.00 98.00 102 LEU A C 1
ATOM 728 O O . LEU A 1 102 ? -1.701 3.990 8.986 1.00 98.00 102 LEU A O 1
ATOM 732 N N . TYR A 1 103 ? -0.047 2.671 8.246 1.00 97.81 103 TYR A N 1
ATOM 733 C CA . TYR A 1 103 ? 1.029 3.614 8.559 1.00 97.81 103 TYR A CA 1
ATOM 734 C C . TYR A 1 103 ? 1.045 4.848 7.661 1.00 97.81 103 TYR A C 1
ATOM 736 O O . TYR A 1 103 ? 1.482 5.909 8.105 1.00 97.81 103 TYR A O 1
ATOM 744 N N . ALA A 1 104 ? 0.556 4.737 6.427 1.00 97.19 104 ALA A N 1
ATOM 745 C CA . ALA A 1 104 ? 0.375 5.876 5.534 1.00 97.19 104 ALA A CA 1
ATOM 746 C C . ALA A 1 104 ? -0.876 6.710 5.880 1.00 97.19 104 ALA A C 1
ATOM 748 O O . ALA A 1 104 ? -1.035 7.812 5.358 1.00 97.19 104 ALA A O 1
ATOM 749 N N . GLY A 1 105 ? -1.750 6.206 6.762 1.00 97.06 105 GLY A N 1
ATOM 750 C CA . GLY A 1 105 ? -3.019 6.847 7.110 1.00 97.06 105 GLY A CA 1
ATOM 751 C C . GLY A 1 105 ? -4.062 6.758 5.994 1.00 97.06 105 GLY A C 1
ATOM 752 O O . GLY A 1 105 ? -4.907 7.644 5.874 1.00 97.06 105 GLY A O 1
ATOM 753 N N . TRP A 1 106 ? -3.989 5.725 5.153 1.00 97.75 106 TRP A N 1
ATOM 754 C CA . TRP A 1 106 ? -4.886 5.527 4.016 1.00 97.75 106 TRP A CA 1
ATOM 755 C C . TRP A 1 106 ? -5.957 4.475 4.298 1.00 97.75 106 TRP A C 1
ATOM 757 O O . TRP A 1 106 ? -5.760 3.598 5.144 1.00 97.75 106 TRP A O 1
ATOM 767 N N . PRO A 1 107 ? -7.095 4.520 3.582 1.00 97.56 107 PRO A N 1
ATOM 768 C CA . PRO A 1 107 ? -8.134 3.521 3.764 1.00 97.56 107 PRO A CA 1
ATOM 769 C C . PRO A 1 107 ? -7.641 2.113 3.403 1.00 97.56 107 PRO A C 1
ATOM 771 O O . PRO A 1 107 ? -6.969 1.899 2.389 1.00 97.56 107 PRO A O 1
ATOM 774 N N . ILE A 1 108 ? -8.019 1.135 4.223 1.00 97.56 108 ILE A N 1
ATOM 775 C CA . ILE A 1 108 ? -7.725 -0.281 4.000 1.00 97.56 108 ILE A CA 1
ATOM 776 C C . ILE A 1 108 ? -8.892 -0.890 3.217 1.00 97.56 108 ILE A C 1
ATOM 778 O O . ILE A 1 108 ? -9.832 -1.424 3.798 1.00 97.56 108 ILE A O 1
ATOM 782 N N . THR A 1 109 ? -8.855 -0.744 1.893 1.00 97.50 109 THR A N 1
ATOM 783 C CA . THR A 1 109 ? -9.876 -1.256 0.963 1.00 97.50 109 THR A CA 1
ATOM 784 C C . THR A 1 109 ? -9.333 -2.412 0.130 1.00 97.50 109 THR A C 1
ATOM 786 O O . THR A 1 109 ? -8.119 -2.536 -0.050 1.00 97.50 109 THR A O 1
ATOM 789 N N . ASP A 1 110 ? -10.224 -3.227 -0.437 1.00 97.62 110 ASP A N 1
ATOM 790 C CA . ASP A 1 110 ? -9.833 -4.334 -1.319 1.00 97.62 110 ASP A CA 1
ATOM 791 C C . ASP A 1 110 ? -9.025 -3.850 -2.526 1.00 97.62 110 ASP A C 1
ATOM 793 O O . ASP A 1 110 ? -8.048 -4.496 -2.900 1.00 97.62 110 ASP A O 1
ATOM 797 N N . SER A 1 111 ? -9.375 -2.688 -3.095 1.00 96.50 111 SER A N 1
ATOM 798 C CA . SER A 1 111 ? -8.613 -2.067 -4.188 1.00 96.50 111 SER A CA 1
ATOM 799 C C . SER A 1 111 ? -7.171 -1.791 -3.757 1.00 96.50 111 SER A C 1
ATOM 801 O O . SER A 1 111 ? -6.226 -2.299 -4.361 1.00 96.50 111 SER A O 1
ATOM 803 N N . ASN A 1 112 ? -6.990 -1.076 -2.645 1.00 98.38 112 ASN A N 1
ATOM 804 C CA . ASN A 1 112 ? -5.669 -0.698 -2.151 1.00 98.38 112 ASN A CA 1
ATOM 805 C C . ASN A 1 112 ? -4.810 -1.921 -1.790 1.00 98.38 112 ASN A C 1
ATOM 807 O O . ASN A 1 112 ? -3.641 -2.000 -2.175 1.00 98.38 112 ASN A O 1
ATOM 811 N N . VAL A 1 113 ? -5.390 -2.900 -1.088 1.00 98.19 113 VAL A N 1
ATOM 812 C CA . VAL A 1 113 ? -4.694 -4.145 -0.725 1.00 98.19 113 VAL A CA 1
ATOM 813 C C . VAL A 1 113 ? -4.325 -4.945 -1.978 1.00 98.19 113 VAL A C 1
ATOM 815 O O . VAL A 1 113 ? -3.204 -5.451 -2.074 1.00 98.19 113 VAL A O 1
ATOM 818 N N . THR A 1 114 ? -5.219 -5.016 -2.968 1.00 97.75 114 THR A N 1
ATOM 819 C CA . THR A 1 114 ? -4.956 -5.692 -4.248 1.00 97.75 114 THR A CA 1
ATOM 820 C C . THR A 1 114 ? -3.783 -5.054 -4.981 1.00 97.75 114 THR A C 1
ATOM 822 O O . THR A 1 114 ? -2.898 -5.762 -5.456 1.00 97.75 114 THR A O 1
ATOM 825 N N . VAL A 1 115 ? -3.725 -3.725 -5.056 1.00 97.50 115 VAL A N 1
ATOM 826 C CA . VAL A 1 115 ? -2.650 -3.053 -5.795 1.00 97.50 115 VAL A CA 1
ATOM 827 C C . VAL A 1 115 ? -1.300 -3.220 -5.103 1.00 97.50 115 VAL A C 1
ATOM 829 O O . VAL A 1 115 ? -0.327 -3.555 -5.775 1.00 97.50 115 VAL A O 1
ATOM 832 N N . ILE A 1 116 ? -1.224 -3.076 -3.773 1.00 96.94 116 ILE A N 1
ATOM 833 C CA . ILE A 1 116 ? 0.040 -3.292 -3.047 1.00 96.94 116 ILE A CA 1
ATOM 834 C C . ILE A 1 116 ? 0.520 -4.737 -3.198 1.00 96.94 116 ILE A C 1
ATOM 836 O O . ILE A 1 116 ? 1.701 -4.961 -3.447 1.00 96.94 116 ILE A O 1
ATOM 840 N N . THR A 1 117 ? -0.369 -5.724 -3.079 1.00 96.62 117 THR A N 1
ATOM 841 C CA . THR A 1 117 ? 0.019 -7.139 -3.212 1.00 96.62 117 THR A CA 1
ATOM 842 C C . THR A 1 117 ? 0.422 -7.494 -4.645 1.00 96.62 117 THR A C 1
ATOM 844 O O . THR A 1 117 ? 1.371 -8.251 -4.848 1.00 96.62 117 THR A O 1
ATOM 847 N N . ARG A 1 118 ? -0.228 -6.918 -5.665 1.00 95.06 118 ARG A N 1
ATOM 848 C CA . ARG A 1 118 ? 0.191 -7.098 -7.064 1.00 95.06 118 ARG A CA 1
ATOM 849 C C . ARG A 1 118 ? 1.528 -6.437 -7.350 1.00 95.06 118 ARG A C 1
ATOM 851 O O . ARG A 1 118 ? 2.332 -7.043 -8.050 1.00 95.06 118 ARG A O 1
ATOM 858 N N . TRP A 1 119 ? 1.765 -5.244 -6.804 1.00 93.69 119 TRP A N 1
ATOM 859 C CA . TRP A 1 119 ? 3.053 -4.561 -6.899 1.00 93.69 119 TRP A CA 1
ATOM 860 C C . TRP A 1 119 ? 4.153 -5.377 -6.221 1.00 93.69 119 TRP A C 1
ATOM 862 O O . TRP A 1 119 ? 5.176 -5.652 -6.834 1.00 93.69 119 TRP A O 1
ATOM 872 N N . MET A 1 120 ? 3.897 -5.869 -5.011 1.00 93.50 120 MET A N 1
ATOM 873 C CA . MET A 1 120 ? 4.800 -6.758 -4.283 1.00 93.50 120 MET A CA 1
ATOM 874 C C . MET A 1 120 ? 5.219 -7.963 -5.115 1.00 93.50 120 MET A C 1
ATOM 876 O O . MET A 1 120 ? 6.404 -8.262 -5.173 1.00 93.50 120 MET A O 1
ATOM 880 N N . ARG A 1 121 ? 4.275 -8.595 -5.820 1.00 91.75 121 ARG A N 1
ATOM 881 C CA . ARG A 1 121 ? 4.574 -9.711 -6.724 1.00 91.75 121 ARG A CA 1
ATOM 882 C C . ARG A 1 121 ? 5.460 -9.314 -7.918 1.00 91.75 121 ARG A C 1
ATOM 884 O O . ARG A 1 121 ? 6.159 -10.163 -8.459 1.00 91.75 121 ARG A O 1
ATOM 891 N N . GLN A 1 122 ? 5.407 -8.061 -8.378 1.00 88.94 122 GLN A N 1
ATOM 892 C CA . GLN A 1 122 ? 6.321 -7.601 -9.433 1.00 88.94 122 GLN A CA 1
ATOM 893 C C . GLN A 1 122 ? 7.760 -7.480 -8.930 1.00 88.94 122 GLN A C 1
ATOM 895 O O . GLN A 1 122 ? 8.698 -7.663 -9.697 1.00 88.94 122 GLN A O 1
ATOM 900 N N . GLU A 1 123 ? 7.923 -7.153 -7.650 1.00 87.06 123 GLU A N 1
ATOM 901 C CA . GLU A 1 123 ? 9.219 -6.855 -7.038 1.00 87.06 123 GLU A CA 1
ATOM 902 C C . GLU A 1 123 ? 9.886 -8.095 -6.442 1.00 87.06 123 GLU A C 1
ATOM 904 O O . GLU A 1 123 ? 11.099 -8.280 -6.550 1.00 87.06 123 GLU A O 1
ATOM 909 N N . ASN A 1 124 ? 9.090 -8.958 -5.818 1.00 82.81 124 ASN A N 1
ATOM 910 C CA . ASN A 1 124 ? 9.502 -10.234 -5.254 1.00 82.81 124 ASN A CA 1
ATOM 911 C C . ASN A 1 124 ? 8.509 -11.312 -5.709 1.00 82.81 124 ASN A C 1
ATOM 913 O O . ASN A 1 124 ? 7.327 -11.031 -5.892 1.00 82.81 124 ASN A O 1
ATOM 917 N N . GLY A 1 125 ? 8.960 -12.554 -5.892 1.00 79.12 125 GLY A N 1
ATOM 918 C CA . GLY A 1 125 ? 8.048 -13.646 -6.228 1.00 79.12 125 GLY A CA 1
ATOM 919 C C . GLY A 1 125 ? 6.995 -13.851 -5.127 1.00 79.12 125 GLY A C 1
ATOM 920 O O . GLY A 1 125 ? 7.217 -13.464 -3.978 1.00 79.12 125 GLY A O 1
ATOM 921 N N . PRO A 1 126 ? 5.833 -14.456 -5.439 1.00 78.31 126 PRO A N 1
ATOM 922 C CA . PRO A 1 126 ? 4.781 -14.669 -4.442 1.00 78.31 126 PRO A CA 1
ATOM 923 C C . PRO A 1 126 ? 5.249 -15.547 -3.268 1.00 78.31 126 PRO A C 1
ATOM 925 O O . PRO A 1 126 ? 4.875 -15.281 -2.128 1.00 78.31 126 PRO A O 1
ATOM 928 N N . ASP A 1 127 ? 6.119 -16.527 -3.526 1.00 82.19 127 ASP A N 1
ATOM 929 C CA . ASP A 1 127 ? 6.577 -17.499 -2.524 1.00 82.19 127 ASP A CA 1
ATOM 930 C C . ASP A 1 127 ? 7.656 -16.940 -1.580 1.00 82.19 127 ASP A C 1
ATOM 932 O O . ASP A 1 127 ? 7.827 -17.431 -0.465 1.00 82.19 127 ASP A O 1
ATOM 936 N N . ASP A 1 128 ? 8.390 -15.907 -2.006 1.00 85.81 128 ASP A N 1
ATOM 937 C CA . ASP A 1 128 ? 9.487 -15.288 -1.254 1.00 85.81 128 ASP A CA 1
ATOM 938 C C . ASP A 1 128 ? 9.300 -13.776 -1.068 1.00 85.81 128 ASP A C 1
ATOM 940 O O . ASP A 1 128 ? 10.265 -13.037 -0.880 1.00 85.81 128 ASP A O 1
ATOM 944 N N . TRP A 1 129 ? 8.048 -13.310 -1.048 1.00 93.12 129 TRP A N 1
ATOM 945 C CA . TRP A 1 129 ? 7.683 -11.889 -0.977 1.00 93.12 129 TRP A CA 1
ATOM 946 C C . TRP A 1 129 ? 8.329 -11.121 0.190 1.00 93.12 129 TRP A C 1
ATOM 948 O O . TRP A 1 129 ? 8.557 -9.916 0.113 1.00 93.12 129 TRP A O 1
ATOM 958 N N . TYR A 1 130 ? 8.642 -11.820 1.282 1.00 93.25 130 TYR A N 1
ATOM 959 C CA . TYR A 1 130 ? 9.277 -11.282 2.486 1.00 93.25 130 TYR A CA 1
ATOM 960 C C . TYR A 1 130 ? 10.811 -11.219 2.393 1.00 93.25 130 TYR A C 1
ATOM 962 O O . TYR A 1 130 ? 11.489 -10.909 3.376 1.00 93.25 130 TYR A O 1
ATOM 970 N N . ARG A 1 131 ? 11.401 -11.527 1.233 1.00 89.88 131 ARG A N 1
ATOM 971 C CA . ARG A 1 131 ? 12.849 -11.524 1.025 1.00 89.88 131 ARG A CA 1
ATOM 972 C C . ARG A 1 131 ? 13.458 -10.179 1.418 1.00 89.88 131 ARG A C 1
ATOM 974 O O . ARG A 1 131 ? 12.998 -9.115 1.009 1.00 89.88 131 ARG A O 1
ATOM 981 N N . ARG A 1 132 ? 14.533 -10.234 2.220 1.00 89.75 132 ARG A N 1
ATOM 982 C CA . ARG A 1 132 ? 15.231 -9.058 2.793 1.00 89.75 132 ARG A CA 1
ATOM 983 C C . ARG A 1 132 ? 14.339 -8.157 3.657 1.00 89.75 132 ARG A C 1
ATOM 985 O O . ARG A 1 132 ? 14.720 -7.024 3.948 1.00 89.75 132 ARG A O 1
ATOM 992 N N . ASN A 1 133 ? 13.158 -8.639 4.038 1.00 92.25 133 ASN A N 1
ATOM 993 C CA . ASN A 1 133 ? 12.090 -7.827 4.598 1.00 92.25 133 ASN A CA 1
ATOM 994 C C . ASN A 1 133 ? 11.795 -6.586 3.738 1.00 92.25 133 ASN A C 1
ATOM 996 O O . ASN A 1 133 ? 11.486 -5.546 4.293 1.00 92.25 133 ASN A O 1
ATOM 1000 N N . ASN A 1 134 ? 11.925 -6.646 2.405 1.00 90.25 134 ASN A N 1
ATOM 1001 C CA . ASN A 1 134 ? 11.685 -5.494 1.525 1.00 90.25 134 ASN A CA 1
ATOM 1002 C C . ASN A 1 134 ? 10.724 -5.845 0.373 1.00 90.25 134 ASN A C 1
ATOM 1004 O O . ASN A 1 134 ? 11.154 -5.964 -0.780 1.00 90.25 134 ASN A O 1
ATOM 1008 N N . PRO A 1 135 ? 9.421 -6.006 0.668 1.00 92.31 135 PRO A N 1
ATOM 1009 C CA . PRO A 1 135 ? 8.473 -6.587 -0.280 1.00 92.31 135 PRO A CA 1
ATOM 1010 C C . PRO A 1 135 ? 8.197 -5.760 -1.540 1.00 92.31 135 PRO A C 1
ATOM 1012 O O . PRO A 1 135 ? 7.897 -6.337 -2.578 1.00 92.31 135 PRO A O 1
ATOM 1015 N N . LEU A 1 136 ? 8.308 -4.429 -1.477 1.00 90.00 136 LEU A N 1
ATOM 1016 C CA . LEU A 1 136 ? 8.131 -3.554 -2.650 1.00 90.00 136 LEU A CA 1
ATOM 1017 C C . LEU A 1 136 ? 9.449 -3.085 -3.259 1.00 90.00 136 LEU A C 1
ATOM 1019 O O . LEU A 1 136 ? 9.441 -2.271 -4.173 1.00 90.00 136 LEU A O 1
ATOM 1023 N N . ASN A 1 137 ? 10.583 -3.520 -2.711 1.00 85.50 137 ASN A N 1
ATOM 1024 C CA . ASN A 1 137 ? 11.891 -3.036 -3.128 1.00 85.50 137 ASN A CA 1
ATOM 1025 C C . ASN A 1 137 ? 12.019 -1.491 -3.122 1.00 85.50 137 ASN A C 1
ATOM 1027 O O . ASN A 1 137 ? 12.782 -0.894 -3.883 1.00 85.50 137 ASN A O 1
ATOM 1031 N N . ILE A 1 138 ? 11.265 -0.820 -2.247 1.00 75.75 138 ILE A N 1
ATOM 1032 C CA . ILE A 1 138 ? 11.226 0.642 -2.122 1.00 75.75 138 ILE A CA 1
ATOM 1033 C C . ILE A 1 138 ? 12.108 1.066 -0.947 1.00 75.75 138 ILE A C 1
ATOM 1035 O O . ILE A 1 138 ? 11.961 0.559 0.160 1.00 75.75 138 ILE A O 1
ATOM 1039 N N . GLY A 1 139 ? 12.986 2.049 -1.182 1.00 59.38 139 GLY A N 1
ATOM 1040 C CA . GLY A 1 139 ? 13.874 2.651 -0.174 1.00 59.38 139 GLY A CA 1
ATOM 1041 C C . GLY A 1 139 ? 15.369 2.482 -0.486 1.00 59.38 139 GLY A C 1
ATOM 1042 O O . GLY A 1 139 ? 15.759 1.518 -1.138 1.00 59.38 139 GLY A O 1
ATOM 1043 N N . MET A 1 140 ? 16.196 3.463 -0.072 1.00 50.12 140 MET A N 1
ATOM 1044 C CA . MET A 1 140 ? 17.680 3.499 -0.152 1.00 50.12 140 MET A CA 1
ATOM 1045 C C . MET A 1 140 ? 18.302 2.757 -1.364 1.00 50.12 140 MET A C 1
ATOM 1047 O O . MET A 1 140 ? 19.214 1.950 -1.210 1.00 50.12 140 MET A O 1
ATOM 1051 N N . GLY A 1 141 ? 17.811 3.016 -2.581 1.00 52.28 141 GLY A N 1
ATOM 1052 C CA . GLY A 1 141 ? 18.402 2.479 -3.814 1.00 52.28 141 GLY A CA 1
ATOM 1053 C C . GLY A 1 141 ? 17.923 1.095 -4.272 1.00 52.28 141 GLY A C 1
ATOM 1054 O O . GLY A 1 141 ? 18.612 0.485 -5.080 1.00 52.28 141 GLY A O 1
ATOM 1055 N N . GLY A 1 142 ? 16.779 0.586 -3.799 1.00 62.12 142 GLY A N 1
ATOM 1056 C CA . GLY A 1 142 ? 16.132 -0.590 -4.412 1.00 62.12 142 GLY A CA 1
ATOM 1057 C C . GLY A 1 142 ? 16.863 -1.921 -4.200 1.00 62.12 142 GLY A C 1
ATOM 1058 O O . GLY A 1 142 ? 16.678 -2.868 -4.956 1.00 62.12 142 GLY A O 1
ATOM 1059 N N . PHE A 1 143 ? 17.727 -1.992 -3.183 1.00 63.31 143 PHE A N 1
ATOM 1060 C CA . PHE A 1 143 ? 18.340 -3.238 -2.701 1.00 63.31 143 PHE A CA 1
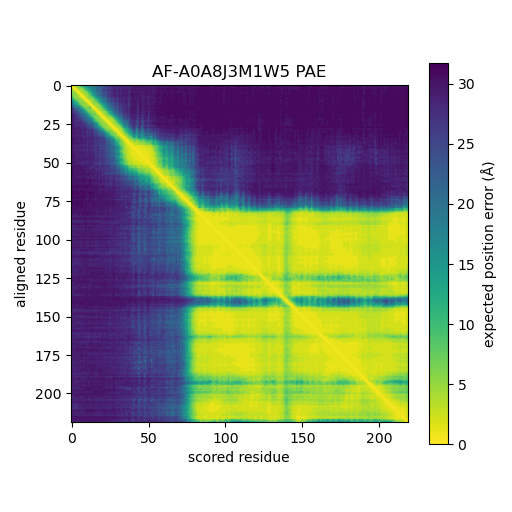ATOM 1061 C C . PHE A 1 143 ? 18.393 -3.318 -1.171 1.00 63.31 143 PHE A C 1
ATOM 1063 O O . PHE A 1 143 ? 19.019 -4.225 -0.617 1.00 63.31 143 PHE A O 1
ATOM 1070 N N . ALA A 1 144 ? 17.751 -2.369 -0.484 1.00 73.75 144 ALA A N 1
ATOM 1071 C CA . ALA A 1 144 ? 17.769 -2.282 0.966 1.00 73.75 144 ALA A CA 1
ATOM 1072 C C . ALA A 1 144 ? 17.207 -3.560 1.606 1.00 73.75 144 ALA A C 1
ATOM 1074 O O . ALA A 1 144 ? 16.294 -4.193 1.072 1.00 73.75 144 ALA A O 1
ATOM 1075 N N . SER A 1 145 ? 17.775 -3.925 2.752 1.00 87.06 145 SER A N 1
ATOM 1076 C CA . SER A 1 145 ? 17.214 -4.927 3.656 1.00 87.06 145 SER A CA 1
ATOM 1077 C C . SER A 1 145 ? 16.807 -4.229 4.946 1.00 87.06 145 SER A C 1
ATOM 1079 O O . SER A 1 145 ? 17.514 -3.324 5.390 1.00 87.06 145 SER A O 1
ATOM 1081 N N . TYR A 1 146 ? 15.695 -4.652 5.536 1.00 91.12 146 TYR A N 1
ATOM 1082 C CA . TYR A 1 146 ? 15.194 -4.107 6.798 1.00 91.12 146 TYR A CA 1
ATOM 1083 C C . TYR A 1 146 ? 15.311 -5.139 7.916 1.00 91.12 146 TYR A C 1
ATOM 1085 O O . TYR A 1 146 ? 15.350 -6.346 7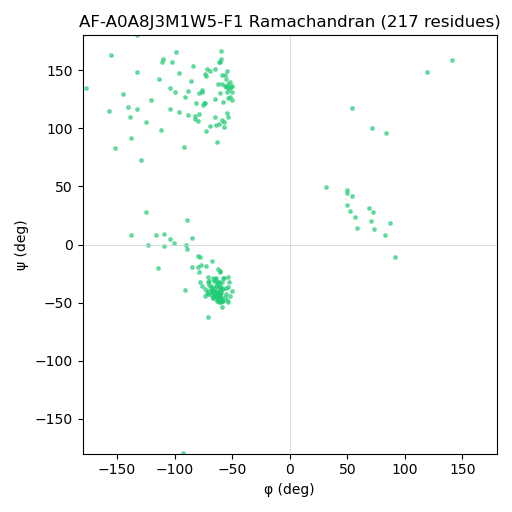.663 1.00 91.12 146 TYR A O 1
ATOM 1093 N N . SER A 1 147 ? 15.350 -4.674 9.165 1.00 92.56 147 SER A N 1
ATOM 1094 C CA . SER A 1 147 ? 15.415 -5.562 10.330 1.00 92.56 147 SER A CA 1
ATOM 1095 C C . SER A 1 147 ? 14.153 -6.413 10.474 1.00 92.56 147 SER A C 1
ATOM 1097 O O . SER A 1 147 ? 14.221 -7.538 10.960 1.00 92.56 147 SER A O 1
ATOM 1099 N N . SER A 1 148 ? 13.012 -5.896 10.011 1.00 95.81 148 SER A N 1
ATOM 1100 C CA . SER A 1 148 ? 11.723 -6.579 10.065 1.00 95.81 148 SER A CA 1
ATOM 1101 C C . SER A 1 148 ? 10.756 -6.084 8.994 1.00 95.81 148 SER A C 1
ATOM 1103 O O . SER A 1 148 ? 10.897 -4.993 8.431 1.00 95.81 148 SER A O 1
ATOM 1105 N N . LEU A 1 149 ? 9.722 -6.883 8.753 1.00 96.44 149 LEU A N 1
ATOM 1106 C CA . LEU A 1 149 ? 8.586 -6.520 7.921 1.00 96.44 149 LEU A CA 1
ATOM 1107 C C . LEU A 1 149 ? 7.801 -5.327 8.493 1.00 96.44 149 LEU A C 1
ATOM 1109 O O . LEU A 1 149 ? 7.366 -4.487 7.706 1.00 96.44 149 LEU A O 1
ATOM 1113 N N . ASP A 1 150 ? 7.699 -5.180 9.822 1.00 96.69 150 ASP A N 1
ATOM 1114 C CA . ASP A 1 150 ? 7.087 -3.990 10.441 1.00 96.69 150 ASP A CA 1
ATOM 1115 C C . ASP A 1 150 ? 7.875 -2.712 10.114 1.00 96.69 150 ASP A C 1
ATOM 1117 O O . ASP A 1 150 ? 7.306 -1.714 9.667 1.00 96.69 150 ASP A O 1
ATOM 1121 N N . GLU A 1 151 ? 9.204 -2.750 10.267 1.00 94.88 151 GLU A N 1
ATOM 1122 C CA . GLU A 1 151 ? 10.067 -1.619 9.909 1.00 94.88 151 GLU A CA 1
ATOM 1123 C C . GLU A 1 151 ? 9.900 -1.252 8.431 1.00 94.88 151 GLU A C 1
ATOM 1125 O O . GLU A 1 151 ? 9.678 -0.084 8.099 1.00 94.88 151 GLU A O 1
ATOM 1130 N N . SER A 1 152 ? 9.953 -2.248 7.545 1.00 94.69 152 SER A N 1
ATOM 1131 C CA . SER A 1 152 ? 9.812 -2.019 6.108 1.00 94.69 152 SER A CA 1
ATOM 1132 C C . SER A 1 152 ? 8.473 -1.376 5.746 1.00 94.69 152 SER A C 1
ATOM 1134 O O . SER A 1 152 ? 8.449 -0.444 4.944 1.00 94.69 152 SER A O 1
ATOM 1136 N N . ALA A 1 153 ? 7.370 -1.781 6.389 1.00 95.94 153 ALA A N 1
ATOM 1137 C CA . ALA A 1 153 ? 6.056 -1.203 6.137 1.00 95.94 153 ALA A CA 1
ATOM 1138 C C . ALA A 1 153 ? 6.023 0.291 6.499 1.00 95.94 153 ALA A C 1
ATOM 1140 O O . ALA A 1 153 ? 5.490 1.101 5.738 1.00 95.94 153 ALA A O 1
ATOM 1141 N N . ARG A 1 154 ? 6.655 0.684 7.615 1.00 94.88 154 ARG A N 1
ATOM 1142 C CA . ARG A 1 154 ? 6.784 2.098 8.018 1.00 94.88 154 ARG A CA 1
ATOM 1143 C C . ARG A 1 154 ? 7.638 2.893 7.038 1.00 94.88 154 ARG A C 1
ATOM 1145 O O . ARG A 1 154 ? 7.297 4.029 6.704 1.00 94.88 154 ARG A O 1
ATOM 1152 N N . VAL A 1 155 ? 8.750 2.318 6.579 1.00 92.94 155 VAL A N 1
ATOM 1153 C CA . VAL A 1 155 ? 9.650 2.980 5.624 1.00 92.94 155 VAL A CA 1
ATOM 1154 C C . VAL A 1 155 ? 8.965 3.172 4.275 1.00 92.94 155 VAL A C 1
ATOM 1156 O O . VAL A 1 155 ? 9.029 4.269 3.723 1.00 92.94 155 VAL A O 1
ATOM 1159 N N . VAL A 1 156 ? 8.260 2.156 3.780 1.00 93.69 156 VAL A N 1
ATOM 1160 C CA . VAL A 1 156 ? 7.473 2.227 2.544 1.00 93.69 156 VAL A CA 1
ATOM 1161 C C . VAL A 1 156 ? 6.367 3.274 2.666 1.00 93.69 156 VAL A C 1
ATOM 1163 O O . VAL A 1 156 ? 6.281 4.160 1.818 1.00 93.69 156 VAL A O 1
ATOM 1166 N N . ALA A 1 157 ? 5.576 3.243 3.742 1.00 95.56 157 ALA A N 1
ATOM 1167 C CA . ALA A 1 157 ? 4.530 4.236 3.988 1.00 95.56 157 ALA A CA 1
ATOM 1168 C C . ALA A 1 157 ? 5.088 5.669 3.998 1.00 95.56 157 ALA A C 1
ATOM 1170 O O . ALA A 1 157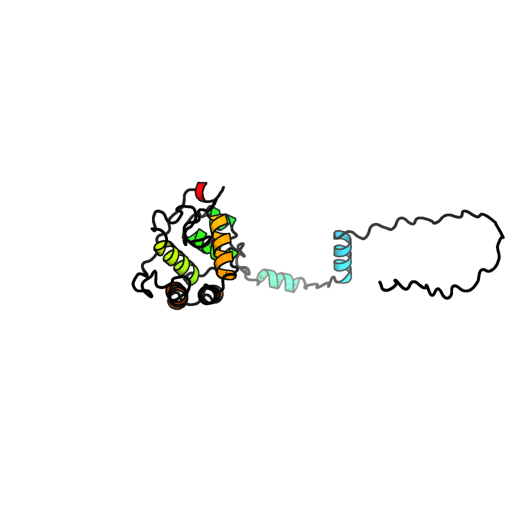 ? 4.555 6.567 3.340 1.00 95.56 157 ALA A O 1
ATOM 1171 N N . LYS A 1 158 ? 6.219 5.886 4.681 1.00 93.62 158 LYS A N 1
ATOM 1172 C CA . LYS A 1 158 ? 6.917 7.175 4.676 1.00 93.62 158 LYS A CA 1
ATOM 1173 C C . LYS A 1 158 ? 7.406 7.549 3.278 1.00 93.62 158 LYS A C 1
ATOM 1175 O O . LYS A 1 158 ? 7.237 8.693 2.866 1.00 93.62 158 LYS A O 1
ATOM 1180 N N . ALA A 1 159 ? 8.014 6.624 2.541 1.00 90.81 159 ALA A N 1
ATOM 1181 C CA . ALA A 1 159 ? 8.523 6.897 1.202 1.00 90.81 159 ALA A CA 1
ATOM 1182 C C . ALA A 1 159 ? 7.394 7.354 0.272 1.00 90.81 159 ALA A C 1
ATOM 1184 O O . ALA A 1 159 ? 7.523 8.416 -0.341 1.00 90.81 159 ALA A O 1
ATOM 1185 N N . LEU A 1 160 ? 6.282 6.612 0.244 1.00 92.31 160 LEU A N 1
ATOM 1186 C CA . LEU A 1 160 ? 5.113 6.906 -0.584 1.00 92.31 160 LEU A CA 1
ATOM 1187 C C . LEU A 1 160 ? 4.473 8.259 -0.238 1.00 92.31 160 LEU A C 1
ATOM 1189 O O . LEU A 1 160 ? 4.037 8.973 -1.132 1.00 92.31 160 LEU A O 1
ATOM 1193 N N . THR A 1 161 ? 4.456 8.644 1.040 1.00 93.94 161 THR A N 1
ATOM 1194 C CA . THR A 1 161 ? 3.835 9.904 1.489 1.00 93.94 161 THR A CA 1
ATOM 1195 C C . THR A 1 161 ? 4.750 11.126 1.390 1.00 93.94 161 THR A C 1
ATOM 1197 O O . THR A 1 161 ? 4.257 12.251 1.390 1.00 93.94 161 THR A O 1
ATOM 1200 N N . THR A 1 162 ? 6.072 10.945 1.299 1.00 90.81 162 THR A N 1
ATOM 1201 C CA . THR A 1 162 ? 7.033 12.067 1.355 1.00 90.81 162 THR A CA 1
ATOM 1202 C C . THR A 1 162 ? 7.814 12.308 0.067 1.00 90.81 162 THR A C 1
ATOM 1204 O O . THR A 1 162 ? 8.329 13.409 -0.129 1.00 90.81 162 THR A O 1
ATOM 1207 N N . SER A 1 163 ? 7.911 11.325 -0.831 1.00 87.19 163 SER A N 1
ATOM 1208 C CA . SER A 1 163 ? 8.711 11.479 -2.053 1.00 87.19 163 SER A CA 1
ATOM 1209 C C . SER A 1 163 ? 7.865 12.015 -3.204 1.00 87.19 163 SER A C 1
ATOM 1211 O O . SER A 1 163 ? 6.870 11.406 -3.590 1.00 87.19 163 SER A O 1
ATOM 1213 N N . GLY A 1 164 ? 8.310 13.107 -3.836 1.00 85.00 164 GLY A N 1
ATOM 1214 C CA . GLY A 1 164 ? 7.591 13.717 -4.965 1.00 85.00 164 GLY A CA 1
ATOM 1215 C C . GLY A 1 164 ? 7.356 12.771 -6.152 1.00 85.00 164 GLY A C 1
ATOM 1216 O O . GLY A 1 164 ? 6.347 12.900 -6.839 1.00 85.00 164 GLY A O 1
ATOM 1217 N N . GLY A 1 165 ? 8.235 11.782 -6.358 1.00 85.12 165 GLY A N 1
ATOM 1218 C CA . GLY A 1 165 ? 8.101 10.774 -7.418 1.00 85.12 165 GLY A CA 1
ATOM 1219 C C . GLY A 1 165 ? 6.927 9.801 -7.248 1.00 85.12 165 GLY A C 1
ATOM 1220 O O . GLY A 1 165 ? 6.567 9.136 -8.215 1.00 85.12 165 GLY A O 1
ATOM 1221 N N . TYR A 1 166 ? 6.308 9.744 -6.064 1.00 90.06 166 TYR A N 1
ATOM 1222 C CA . TYR A 1 166 ? 5.164 8.874 -5.767 1.00 90.06 166 TYR A CA 1
ATOM 1223 C C . TYR A 1 166 ? 3.848 9.640 -5.607 1.00 90.06 166 TYR A C 1
ATOM 1225 O O . TYR A 1 166 ? 2.858 9.057 -5.179 1.00 90.06 166 TYR A O 1
ATOM 1233 N N . ARG A 1 167 ? 3.807 10.939 -5.927 1.00 91.88 167 ARG A N 1
ATOM 1234 C CA . ARG A 1 167 ? 2.650 11.794 -5.618 1.00 91.88 167 ARG A CA 1
ATOM 1235 C C . ARG A 1 167 ? 1.325 11.246 -6.157 1.00 91.88 167 ARG A C 1
ATOM 1237 O O . ARG A 1 167 ? 0.355 11.185 -5.412 1.00 91.88 167 ARG A O 1
ATOM 1244 N N . GLU A 1 168 ? 1.292 10.827 -7.419 1.00 93.75 168 GLU A N 1
ATOM 1245 C CA . GLU A 1 168 ? 0.059 10.310 -8.034 1.00 93.75 168 GLU A CA 1
ATOM 1246 C C . GLU A 1 168 ? -0.326 8.930 -7.473 1.00 93.75 168 GLU A C 1
ATOM 1248 O O . GLU A 1 168 ? -1.505 8.638 -7.291 1.00 93.75 168 GLU A O 1
ATOM 1253 N N . ILE A 1 169 ? 0.666 8.110 -7.103 1.00 94.81 169 ILE A N 1
ATOM 1254 C CA . ILE A 1 169 ? 0.452 6.822 -6.423 1.00 94.81 169 ILE A CA 1
ATOM 1255 C C . ILE A 1 169 ? -0.199 7.062 -5.056 1.00 94.81 169 ILE A C 1
ATOM 1257 O O . ILE A 1 169 ? -1.213 6.451 -4.722 1.00 94.81 169 ILE A O 1
ATOM 1261 N N . ALA A 1 170 ? 0.363 7.992 -4.280 1.00 96.31 170 ALA A N 1
ATOM 1262 C CA . ALA A 1 170 ? -0.150 8.381 -2.975 1.00 96.31 170 ALA A CA 1
ATOM 1263 C C . ALA A 1 170 ? -1.575 8.940 -3.058 1.00 96.31 170 ALA A C 1
ATOM 1265 O O . ALA A 1 170 ? -2.418 8.580 -2.239 1.00 96.31 170 ALA A O 1
ATOM 1266 N N . ALA A 1 171 ? -1.862 9.773 -4.063 1.00 97.06 171 ALA A N 1
ATOM 1267 C CA . ALA A 1 171 ? -3.204 10.296 -4.302 1.00 97.06 171 ALA A CA 1
ATOM 1268 C C . ALA A 1 171 ? -4.211 9.173 -4.605 1.00 97.06 171 ALA A C 1
ATOM 1270 O O . ALA A 1 171 ? -5.299 9.163 -4.030 1.00 97.06 171 ALA A O 1
ATOM 1271 N N . GLY A 1 172 ? -3.835 8.201 -5.444 1.00 97.25 172 GLY A N 1
ATOM 1272 C CA . GLY A 1 172 ? -4.674 7.046 -5.770 1.00 97.25 172 GLY A CA 1
ATOM 1273 C C . GLY A 1 172 ? -5.029 6.199 -4.544 1.00 97.25 172 GLY A C 1
ATOM 1274 O O . GLY A 1 172 ? -6.207 5.923 -4.310 1.00 97.25 172 GLY A O 1
ATOM 1275 N N . PHE A 1 173 ? -4.035 5.848 -3.721 1.00 98.25 173 PHE A N 1
ATOM 1276 C CA . PHE A 1 173 ? -4.272 5.089 -2.489 1.00 98.25 173 PHE A CA 1
ATOM 1277 C C . PHE A 1 173 ? -5.094 5.874 -1.460 1.00 98.25 173 PHE A C 1
ATOM 1279 O O . PHE A 1 173 ? -6.037 5.326 -0.882 1.00 98.25 173 PHE A O 1
ATOM 1286 N N . ALA A 1 174 ? -4.787 7.158 -1.251 1.00 98.00 174 ALA A N 1
ATOM 1287 C CA . ALA A 1 174 ? -5.523 8.011 -0.318 1.00 98.00 174 ALA A CA 1
ATOM 1288 C C . ALA A 1 174 ? -7.004 8.153 -0.708 1.00 98.00 174 ALA A C 1
ATOM 1290 O O . ALA A 1 174 ? -7.874 8.141 0.162 1.00 98.00 174 ALA A O 1
ATOM 1291 N N . ALA A 1 175 ? -7.294 8.235 -2.010 1.00 97.50 175 ALA A N 1
ATOM 1292 C CA . ALA A 1 175 ? -8.652 8.299 -2.543 1.00 97.50 175 ALA A CA 1
ATOM 1293 C C . ALA A 1 175 ? -9.359 6.933 -2.606 1.00 97.50 175 ALA A C 1
ATOM 1295 O O . ALA A 1 175 ? -10.559 6.896 -2.864 1.00 97.50 175 ALA A O 1
ATOM 1296 N N . SER A 1 176 ? -8.643 5.821 -2.384 1.00 97.06 176 SER A N 1
ATOM 1297 C CA . SER A 1 176 ? -9.132 4.462 -2.675 1.00 97.06 176 SER A CA 1
ATOM 1298 C C . SER A 1 176 ? -9.694 4.337 -4.090 1.00 97.06 176 SER A C 1
ATOM 1300 O O . SER A 1 176 ? -10.795 3.821 -4.290 1.00 97.06 176 SER A O 1
ATOM 1302 N N . ALA A 1 177 ? -8.947 4.853 -5.067 1.00 96.19 177 ALA A N 1
ATOM 1303 C CA . ALA A 1 177 ? -9.317 4.745 -6.470 1.00 96.19 177 ALA A CA 1
ATOM 1304 C C . ALA A 1 177 ? -9.424 3.271 -6.912 1.00 96.19 177 ALA A C 1
ATOM 1306 O O . ALA A 1 177 ? -8.985 2.347 -6.217 1.00 96.19 177 ALA A O 1
ATOM 1307 N N . ASP A 1 178 ? -10.016 3.035 -8.081 1.00 93.56 178 ASP A N 1
ATOM 1308 C CA . ASP A 1 178 ? -10.034 1.702 -8.675 1.00 93.56 178 ASP A CA 1
ATOM 1309 C C . ASP A 1 178 ? -8.606 1.200 -8.960 1.00 93.56 178 ASP A C 1
ATOM 1311 O O . ASP A 1 178 ? -7.662 1.983 -9.118 1.00 93.56 178 ASP A O 1
ATOM 1315 N N . THR A 1 179 ? -8.446 -0.123 -9.041 1.00 95.88 179 THR A N 1
ATOM 1316 C CA . THR A 1 179 ? -7.121 -0.737 -9.182 1.00 95.88 179 THR A CA 1
ATOM 1317 C C . THR A 1 179 ? -6.385 -0.250 -10.426 1.00 95.88 179 THR A C 1
ATOM 1319 O O . THR A 1 179 ? -5.182 -0.030 -10.350 1.00 95.88 179 THR A O 1
ATOM 1322 N N . ALA A 1 180 ? -7.087 -0.025 -11.544 1.00 94.19 180 ALA A N 1
ATOM 1323 C CA . ALA A 1 180 ? -6.447 0.373 -12.794 1.00 94.19 180 ALA A CA 1
ATOM 1324 C C . ALA A 1 180 ? -5.855 1.785 -12.695 1.00 94.19 180 ALA A C 1
ATOM 1326 O O . ALA A 1 180 ? -4.747 2.015 -13.180 1.00 94.19 180 ALA A O 1
ATOM 1327 N N . THR A 1 181 ? -6.543 2.702 -12.011 1.00 94.31 181 THR A N 1
ATOM 1328 C CA . THR A 1 181 ? -6.040 4.056 -11.741 1.00 94.31 181 THR A CA 1
ATOM 1329 C C . THR A 1 181 ? -4.760 4.035 -10.900 1.00 94.31 181 THR A C 1
ATOM 1331 O O . THR A 1 181 ? -3.779 4.695 -11.252 1.00 94.31 181 THR A O 1
ATOM 1334 N N . ILE A 1 182 ? -4.732 3.268 -9.805 1.00 96.56 182 ILE A N 1
ATOM 1335 C CA . ILE A 1 182 ? -3.553 3.214 -8.922 1.00 96.56 182 ILE A CA 1
ATOM 1336 C C . ILE A 1 182 ? -2.395 2.477 -9.609 1.00 96.56 182 ILE A C 1
ATOM 1338 O O . ILE A 1 182 ? -1.257 2.941 -9.564 1.00 96.56 182 ILE A O 1
ATOM 1342 N N . GLU A 1 183 ? -2.669 1.357 -10.283 1.00 94.69 183 GLU A N 1
ATOM 1343 C CA . GLU A 1 183 ? -1.658 0.597 -11.027 1.00 94.69 183 GLU A CA 1
ATOM 1344 C C . GLU A 1 183 ? -1.034 1.466 -12.124 1.00 94.69 183 GLU A C 1
ATOM 1346 O O . GLU A 1 183 ? 0.192 1.540 -12.197 1.00 94.69 183 GLU A O 1
ATOM 1351 N N . TYR A 1 184 ? -1.846 2.200 -12.900 1.00 93.31 184 TYR A N 1
ATOM 1352 C CA . TYR A 1 184 ? -1.356 3.180 -13.876 1.00 93.31 184 TYR A CA 1
ATOM 1353 C C . TYR A 1 184 ? -0.405 4.192 -13.238 1.00 93.31 184 TYR A C 1
ATOM 1355 O O . TYR A 1 184 ? 0.703 4.399 -13.735 1.00 93.31 184 TYR A O 1
ATOM 1363 N N . ALA A 1 185 ? -0.800 4.783 -12.107 1.00 93.38 185 ALA A N 1
ATOM 1364 C CA . ALA A 1 185 ? 0.041 5.737 -11.396 1.00 93.38 185 ALA A CA 1
ATOM 1365 C C . ALA A 1 185 ? 1.389 5.130 -10.971 1.00 93.38 185 ALA A C 1
ATOM 1367 O O . ALA A 1 185 ? 2.385 5.850 -10.950 1.00 93.38 185 ALA A O 1
ATOM 1368 N N . ILE A 1 186 ? 1.445 3.826 -10.668 1.00 91.62 186 ILE A N 1
ATOM 1369 C CA . ILE A 1 186 ? 2.685 3.120 -10.317 1.00 91.62 186 ILE A CA 1
ATOM 1370 C C . ILE A 1 186 ? 3.575 2.954 -11.544 1.00 91.62 186 ILE A C 1
ATOM 1372 O O . ILE A 1 186 ? 4.691 3.480 -11.565 1.00 91.62 186 ILE A O 1
ATOM 1376 N N . TRP A 1 187 ? 3.120 2.240 -12.575 1.00 90.25 187 TRP A N 1
ATOM 1377 C CA . TRP A 1 187 ? 4.008 1.870 -13.679 1.00 90.25 187 TRP A CA 1
ATOM 1378 C C . TRP A 1 187 ? 4.293 3.008 -14.662 1.00 90.25 187 TRP A C 1
ATOM 1380 O O . TRP A 1 187 ? 5.291 2.939 -15.381 1.00 90.25 187 TRP A O 1
ATOM 1390 N N . ALA A 1 188 ? 3.476 4.065 -14.668 1.00 88.62 188 ALA A N 1
ATOM 1391 C CA . ALA A 1 188 ? 3.756 5.302 -15.396 1.00 88.62 188 ALA A CA 1
ATOM 1392 C C . ALA A 1 188 ? 4.559 6.323 -14.566 1.00 88.62 188 ALA A C 1
ATOM 1394 O O . ALA A 1 188 ? 4.904 7.391 -15.078 1.00 88.62 188 ALA A O 1
ATOM 1395 N N . SER A 1 189 ? 4.851 6.034 -13.289 1.00 85.56 189 SER A N 1
ATOM 1396 C CA . SER A 1 189 ? 5.569 6.975 -12.425 1.00 85.56 189 SER A CA 1
ATOM 1397 C C . SER A 1 189 ? 7.002 7.234 -12.910 1.00 85.56 189 SER A C 1
ATOM 1399 O O . SER A 1 189 ? 7.665 6.334 -13.440 1.00 85.56 189 SER A O 1
ATOM 1401 N N . PRO A 1 190 ? 7.554 8.433 -12.637 1.00 80.31 190 PRO A N 1
ATOM 1402 C CA . PRO A 1 190 ? 8.971 8.710 -12.862 1.00 80.31 190 PRO A CA 1
ATOM 1403 C C . PRO A 1 190 ? 9.902 7.752 -12.108 1.00 80.31 190 PRO A C 1
ATOM 1405 O O . PRO A 1 190 ? 11.010 7.499 -12.571 1.00 80.31 190 PRO A O 1
ATOM 1408 N N . TRP A 1 191 ? 9.461 7.223 -10.959 1.00 80.69 191 TRP A N 1
ATOM 1409 C CA . TRP A 1 191 ? 10.216 6.231 -10.194 1.00 80.69 191 TRP A CA 1
ATOM 1410 C C . TRP A 1 191 ? 10.336 4.903 -10.941 1.00 80.69 191 TRP A C 1
ATOM 1412 O O . TRP A 1 191 ? 11.431 4.351 -11.019 1.00 80.69 191 TRP A O 1
ATOM 1422 N N . ALA A 1 192 ? 9.233 4.413 -11.512 1.00 82.38 192 ALA A N 1
ATOM 1423 C CA . ALA A 1 192 ? 9.241 3.153 -12.239 1.00 82.38 192 ALA A CA 1
ATOM 1424 C C . ALA A 1 192 ? 10.125 3.238 -13.489 1.00 82.38 192 ALA A C 1
ATOM 1426 O O . ALA A 1 192 ? 10.686 2.228 -13.898 1.00 82.38 192 ALA A O 1
ATOM 1427 N N . GLY A 1 193 ? 10.259 4.417 -14.113 1.00 72.31 193 GLY A N 1
ATOM 1428 C CA . GLY A 1 193 ? 11.203 4.641 -15.217 1.00 72.31 193 GLY A CA 1
ATOM 1429 C C . GLY A 1 193 ? 11.006 3.697 -16.413 1.00 72.31 193 GLY A C 1
ATOM 1430 O O . GLY A 1 193 ? 11.950 3.442 -17.155 1.00 72.31 193 GLY A O 1
ATOM 1431 N N . GLY A 1 194 ? 9.800 3.139 -16.577 1.00 75.25 194 GLY A N 1
ATOM 1432 C CA . GLY A 1 194 ? 9.490 2.131 -17.592 1.00 75.25 194 GLY A CA 1
ATOM 1433 C C . GLY A 1 194 ? 9.851 0.683 -17.225 1.00 75.25 194 GLY A C 1
ATOM 1434 O O . GLY A 1 194 ? 9.712 -0.180 -18.086 1.00 75.25 194 GLY A O 1
ATOM 1435 N N . HIS A 1 195 ? 10.255 0.385 -15.982 1.00 81.31 195 HIS A N 1
ATOM 1436 C CA . HIS A 1 195 ? 10.621 -0.965 -15.509 1.00 81.31 195 HIS A CA 1
ATOM 1437 C C . HIS A 1 195 ? 9.551 -2.014 -15.854 1.00 81.31 195 HIS A C 1
ATOM 1439 O O . HIS A 1 195 ? 9.868 -3.108 -16.315 1.00 81.31 195 HIS A O 1
ATOM 1445 N N . TYR A 1 196 ? 8.269 -1.661 -15.732 1.00 84.25 196 TYR A N 1
ATOM 1446 C CA . TYR A 1 196 ? 7.154 -2.557 -16.065 1.00 84.25 196 TYR A CA 1
ATOM 1447 C C . TYR A 1 196 ? 6.699 -2.470 -17.531 1.00 84.25 196 TYR A C 1
ATOM 1449 O O . TYR A 1 196 ? 5.551 -2.799 -17.831 1.00 84.25 196 TYR A O 1
ATOM 1457 N N . ALA A 1 197 ? 7.550 -1.973 -18.435 1.00 84.88 197 ALA A N 1
ATOM 1458 C CA . ALA A 1 197 ? 7.248 -1.765 -19.854 1.00 84.88 197 ALA A CA 1
ATOM 1459 C C . ALA A 1 197 ? 5.925 -1.007 -20.083 1.00 84.88 197 ALA A C 1
ATOM 1461 O O . ALA A 1 197 ? 5.104 -1.409 -20.905 1.00 84.88 197 ALA A O 1
ATOM 1462 N N . TRP A 1 198 ? 5.695 0.062 -19.310 1.00 83.19 198 TRP A N 1
ATOM 1463 C CA . TRP A 1 198 ? 4.449 0.845 -19.334 1.00 83.19 198 TRP A CA 1
ATOM 1464 C C . TRP A 1 198 ? 3.187 -0.008 -19.116 1.00 83.19 198 TRP A C 1
ATOM 1466 O O . TRP A 1 198 ? 2.186 0.144 -19.810 1.00 83.19 198 TRP A O 1
ATOM 1476 N N . GLY A 1 199 ? 3.266 -0.948 -18.172 1.00 84.81 199 GLY A N 1
ATOM 1477 C CA . GLY A 1 199 ? 2.182 -1.871 -17.834 1.00 84.81 199 GLY A CA 1
ATOM 1478 C C . GLY A 1 199 ? 2.217 -3.184 -18.618 1.00 84.81 199 GLY A C 1
ATOM 1479 O O . GLY A 1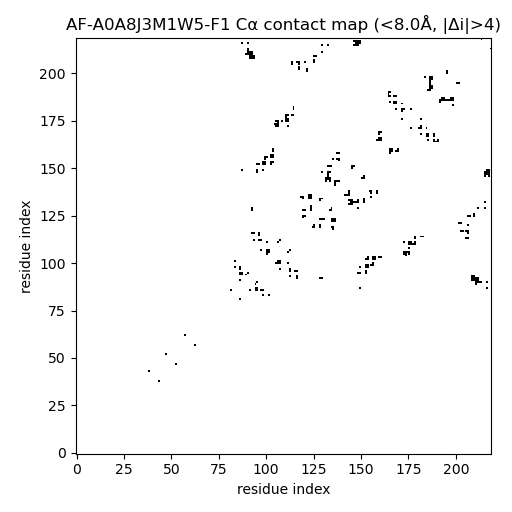 199 ? 1.542 -4.130 -18.225 1.00 84.81 199 GLY A O 1
ATOM 1480 N N . GLY A 1 200 ? 3.043 -3.300 -19.664 1.00 83.38 200 GLY A N 1
ATOM 1481 C CA . GLY A 1 200 ? 3.173 -4.526 -20.460 1.00 83.38 200 GLY A CA 1
ATOM 1482 C C . GLY A 1 200 ? 3.654 -5.751 -19.672 1.00 83.38 200 GLY A C 1
ATOM 1483 O O . GLY A 1 200 ? 3.365 -6.876 -20.067 1.00 83.38 200 GLY A O 1
ATOM 1484 N N . HIS A 1 201 ? 4.352 -5.547 -18.549 1.00 86.38 201 HIS A N 1
ATOM 1485 C CA . HIS A 1 201 ? 4.769 -6.618 -17.632 1.00 86.38 201 HIS A CA 1
ATOM 1486 C C . HIS A 1 201 ? 3.920 -6.687 -16.355 1.00 86.38 201 HIS A C 1
ATOM 1488 O O . HIS A 1 201 ? 4.213 -7.472 -15.456 1.00 86.38 201 HIS A O 1
ATOM 1494 N N . TRP A 1 202 ? 2.870 -5.870 -16.238 1.00 89.19 202 TRP A N 1
ATOM 1495 C CA . TRP A 1 202 ? 2.012 -5.911 -15.063 1.00 89.19 202 TRP A CA 1
ATOM 1496 C C . TRP A 1 202 ? 1.089 -7.129 -15.118 1.00 89.19 202 TRP A C 1
ATOM 1498 O O . TRP A 1 202 ? 0.436 -7.419 -16.117 1.00 89.19 202 TRP A O 1
ATOM 1508 N N . HIS A 1 203 ? 1.008 -7.841 -14.002 1.00 89.00 203 HIS A N 1
ATOM 1509 C CA . HIS A 1 203 ? 0.204 -9.046 -13.857 1.00 89.00 203 HIS A CA 1
ATOM 1510 C C . HIS A 1 203 ? -1.054 -8.719 -13.052 1.00 89.00 203 HIS A C 1
ATOM 1512 O O . HIS A 1 203 ? -0.990 -8.086 -11.998 1.00 89.00 203 HIS A O 1
ATOM 1518 N N . TYR A 1 204 ? -2.202 -9.201 -13.521 1.00 91.31 204 TYR A N 1
ATOM 1519 C CA . TYR A 1 204 ? -3.510 -8.935 -12.905 1.00 91.31 204 TYR A CA 1
ATOM 1520 C C . TYR A 1 204 ? -4.111 -10.158 -12.213 1.00 91.31 204 TYR A C 1
ATOM 1522 O O . TYR A 1 204 ? -5.186 -10.069 -11.616 1.00 91.31 204 TYR A O 1
ATOM 1530 N N . THR A 1 205 ? -3.423 -11.299 -12.266 1.00 89.94 205 THR A N 1
ATOM 1531 C CA . THR A 1 205 ? -3.852 -12.502 -11.555 1.00 89.94 205 THR A CA 1
ATOM 1532 C C . THR A 1 205 ? -4.010 -12.200 -10.061 1.00 89.94 205 THR A C 1
ATOM 1534 O O . THR A 1 205 ? -3.271 -11.359 -9.522 1.00 89.94 205 THR A O 1
ATOM 1537 N N . PRO A 1 206 ? -4.984 -12.830 -9.383 1.00 90.56 206 PRO A N 1
ATOM 1538 C CA . PRO A 1 206 ? -5.067 -12.773 -7.931 1.00 90.56 206 PRO A CA 1
ATOM 1539 C C . PRO A 1 206 ? -3.723 -13.155 -7.305 1.00 90.56 206 PRO A C 1
ATOM 1541 O O . PRO A 1 206 ? -3.020 -14.030 -7.811 1.00 90.56 206 PRO A O 1
ATOM 1544 N N . VAL A 1 207 ? -3.340 -12.447 -6.247 1.00 92.62 207 VAL A N 1
ATOM 1545 C CA . VAL A 1 207 ? -2.143 -12.772 -5.470 1.00 92.62 207 VAL A CA 1
ATOM 1546 C C . VAL A 1 207 ? -2.572 -13.757 -4.395 1.00 92.62 207 VAL A C 1
ATOM 1548 O O . VAL A 1 207 ? -3.594 -13.552 -3.742 1.00 92.62 207 VAL A O 1
ATOM 1551 N N . GLU A 1 208 ? -1.823 -14.840 -4.241 1.00 93.75 208 GLU A N 1
ATOM 1552 C CA . GLU A 1 208 ? -2.087 -15.810 -3.185 1.00 93.75 208 GLU A CA 1
ATOM 1553 C C . GLU A 1 208 ? -1.771 -15.212 -1.814 1.00 93.75 208 GLU A C 1
ATOM 1555 O O . GLU A 1 208 ? -0.876 -14.376 -1.667 1.00 93.75 208 GLU A O 1
ATOM 1560 N N . VAL A 1 209 ? -2.501 -15.653 -0.793 1.00 95.69 209 VAL A N 1
ATOM 1561 C CA . VAL A 1 209 ? -2.231 -15.260 0.589 1.00 95.69 209 VAL A CA 1
ATOM 1562 C C . VAL A 1 209 ? -1.118 -16.153 1.125 1.00 95.69 209 VAL A C 1
ATOM 1564 O O . VAL A 1 209 ? -1.330 -17.343 1.342 1.00 95.69 209 VAL A O 1
ATOM 1567 N N . VAL A 1 210 ? 0.062 -15.578 1.350 1.00 96.31 210 VAL A N 1
ATOM 1568 C CA . VAL A 1 210 ? 1.261 -16.316 1.766 1.00 96.31 210 VAL A CA 1
ATOM 1569 C C . VAL A 1 210 ? 1.759 -15.781 3.102 1.00 96.31 210 VAL A C 1
ATOM 1571 O O . VAL A 1 210 ? 2.041 -14.588 3.246 1.00 96.31 210 VAL A O 1
ATOM 1574 N N . THR A 1 211 ? 1.888 -16.670 4.085 1.00 96.31 211 THR A N 1
ATOM 1575 C CA . THR A 1 211 ? 2.419 -16.356 5.417 1.00 96.31 211 THR A CA 1
ATOM 1576 C C . THR A 1 211 ? 3.944 -16.280 5.389 1.00 96.31 211 THR A C 1
ATOM 1578 O O . THR A 1 211 ? 4.607 -17.193 4.902 1.00 96.31 211 THR A O 1
ATOM 1581 N N . ALA A 1 212 ? 4.511 -15.209 5.947 1.00 95.50 212 ALA A N 1
ATOM 1582 C CA . ALA A 1 212 ? 5.948 -15.111 6.189 1.00 95.50 212 ALA A CA 1
ATOM 1583 C C . ALA A 1 212 ? 6.335 -15.787 7.520 1.00 95.50 212 ALA A C 1
ATOM 1585 O O . ALA A 1 212 ? 5.522 -15.827 8.448 1.00 95.50 212 ALA A O 1
ATOM 1586 N N . PRO A 1 213 ? 7.584 -16.269 7.673 1.00 94.75 213 PRO A N 1
ATOM 1587 C CA . PRO A 1 213 ? 8.073 -16.785 8.948 1.00 94.75 213 PRO A CA 1
ATOM 1588 C C . PRO A 1 213 ? 7.934 -15.754 10.074 1.00 94.75 213 PRO A C 1
ATOM 1590 O O . PRO A 1 213 ? 8.215 -14.574 9.867 1.00 94.75 213 PRO A O 1
ATOM 1593 N N . ALA A 1 214 ? 7.593 -16.197 11.289 1.00 93.38 214 ALA A N 1
ATOM 1594 C CA . ALA A 1 214 ? 7.437 -15.311 12.450 1.00 93.38 214 ALA A CA 1
ATOM 1595 C C . ALA A 1 214 ? 8.676 -14.423 12.694 1.00 93.38 214 ALA A C 1
ATOM 1597 O O . ALA A 1 214 ? 8.546 -13.236 12.982 1.00 93.38 214 ALA A O 1
ATOM 1598 N N . SER A 1 215 ? 9.878 -14.963 12.463 1.00 93.06 215 SER A N 1
ATOM 1599 C CA . SER A 1 215 ? 11.147 -14.238 12.607 1.00 93.06 215 SER A CA 1
ATOM 1600 C C . SER A 1 215 ? 11.302 -13.038 11.663 1.00 93.06 215 SER A C 1
ATOM 1602 O O . SER A 1 215 ? 12.102 -12.151 11.943 1.00 93.06 215 SER A O 1
ATOM 1604 N N . ALA A 1 216 ? 10.564 -12.981 10.548 1.00 94.69 216 ALA A N 1
ATOM 1605 C CA . ALA A 1 216 ? 10.593 -11.844 9.623 1.00 94.69 216 ALA A CA 1
ATOM 1606 C C . ALA A 1 216 ? 9.884 -10.603 10.197 1.00 94.69 216 ALA A C 1
ATOM 1608 O O . ALA A 1 216 ? 10.116 -9.482 9.749 1.00 94.69 216 ALA A O 1
ATOM 1609 N N . TRP A 1 217 ? 9.039 -10.776 11.216 1.00 95.31 217 TRP A N 1
ATOM 1610 C CA . TRP A 1 217 ? 8.208 -9.714 11.784 1.00 95.31 217 TRP A CA 1
ATOM 1611 C C . TRP A 1 217 ? 8.865 -8.945 12.937 1.00 95.31 217 TRP A C 1
ATOM 1613 O O . TRP A 1 217 ? 8.265 -8.003 13.452 1.00 95.31 217 TRP A O 1
ATOM 1623 N N . GLY A 1 218 ? 10.098 -9.299 13.318 1.00 84.50 218 GLY A N 1
ATOM 1624 C CA . GLY A 1 218 ? 10.830 -8.623 14.396 1.00 84.50 218 GLY A CA 1
ATOM 1625 C C . GLY A 1 218 ? 10.231 -8.864 15.784 1.00 84.50 218 GLY A C 1
ATOM 1626 O O . GLY A 1 218 ? 10.283 -7.975 16.634 1.00 84.50 218 GLY A O 1
ATOM 1627 N N . ARG A 1 219 ? 9.623 -10.037 15.985 1.00 81.38 219 ARG A N 1
ATOM 1628 C CA . ARG A 1 219 ? 9.026 -10.492 17.244 1.00 81.38 219 ARG A CA 1
ATOM 1629 C C . ARG A 1 219 ? 9.728 -11.739 17.753 1.00 81.38 219 ARG A C 1
ATOM 1631 O O . ARG A 1 219 ? 10.210 -12.521 16.903 1.00 81.38 219 ARG A O 1
#

Mean predicted aligned error: 16.93 Å

Secondary structure (DSSP, 8-state):
-----------------------------------PPPPPHHHHHHHHHHHH-------HHHHHHHHHH---------PPPP-HHHHHHH-BHHHHHHHHHHHHT----HHHHHHHHHHHHHHS-GGGTTGGG-TT--STTTT---S-HHHHHHHHHHHHHH-GGGHHHHHHHHHT--HHHHHHHHHTSTTTTTTTGGGTT---SPPP--BPPGGGGT-

Sequence (219 aa):
MTSATKLPSRVTNLRALGATAGSFILLGGIAMYPLAAPPSLAEQRAEYAAQYAQDFAVPAAHAASAAATTPAIARDAFGSTPGPETFIAGGTNHDWAKLVLLYAGWPITDSNVTVITRWMRQENGPDDWYRRNNPLNIGMGGFASYSSLDESARVVAKALTTSGGYREIAAGFAASADTATIEYAIWASPWAGGHYAWGGHWHYTPVEVVTAPASAWGR

Foldseek 3Di:
DDDDDDDDDDDDDDDDDDDDDDDDDDPDDPPPPPPPDDDDPVRVVVVVCVVPPDDDDDPVVNVVVCVVPPDPPPDPPPDPDDDLVNLLVVQWLLSLQVLLCVLLVFDSDPLSSQLSLLLLCVLPPLACCCVLLASNLDDDRSPHHDQAVNVNSNVNSCCCNPPPQNVQLSVCRRVVHGNVSNNQSVCVTVVVVCVCVSVVNRDNDGRDIYGDDSSRHVD

Solvent-accessible surface area (backbone atoms only — not comparable to full-atom values): 13401 Å² total; per-residue (Å²): 140,82,83,89,85,85,87,82,89,84,87,86,83,89,85,76,92,77,86,87,89,82,90,77,93,73,96,70,80,82,77,77,66,79,75,71,74,75,76,48,78,64,54,52,48,51,50,49,45,67,74,66,60,76,90,78,83,71,55,67,70,56,50,52,50,42,72,75,67,58,72,82,78,80,70,78,82,82,70,78,78,82,50,68,68,54,29,60,72,64,31,24,54,61,29,49,33,42,41,21,27,57,66,54,73,28,66,85,42,72,42,43,40,48,46,46,41,42,48,21,43,75,61,22,52,74,92,50,31,61,50,55,22,32,35,63,43,67,52,90,83,54,74,53,67,42,90,10,40,59,59,31,24,48,52,41,18,49,46,41,74,69,39,79,62,29,48,62,32,40,52,23,40,59,67,59,42,57,48,68,61,31,51,46,33,46,31,70,19,76,71,40,70,46,75,34,59,69,49,75,66,62,69,82,71,86,71,81,87,41,71,53,63,67,69,46,54,67,105

pLDDT: mean 78.41, std 19.97, range [33.69, 98.5]

Radius of gyration: 34.44 Å; Cα contacts (8 Å, |Δi|>4): 214; chains: 1; bounding box: 92×77×86 Å